Protein AF-A0A9D2PA22-F1 (afdb_monomer)

Nearest PDB structures (foldseek):
  6c8z-assembly1_A-2  TM=3.557E-01  e=8.070E+00  Methanosarcinales

Secondary structure (DSSP, 8-state):
--HHHHHHHHHHHHHHHHHHHHHHHHHHHHHHH-SS--HHHHHHHHHIIIIIIIITHHHHEEEE-TT----------GGGTT-TTTS-EE-TTS-EES--TTTS-PPEEEEEESS-----HHHHHHHTS-HHHHHHHHHHHHHSPP-STTTTHHHHHHHHHHHHTT--EEEEE-SSSTT-EEEEES---TTT----S---EEEEETTTEEEETTTTEEE-S-TT-TT-S--HHHHHHHHHHHHTT-S--

InterPro domains:
  IPR014914 RES domain [PF08808] (143-191)

Structure (mmCIF, N/CA/C/O backbone):
data_AF-A0A9D2PA22-F1
#
_entry.id   AF-A0A9D2PA22-F1
#
loop_
_atom_site.group_PDB
_atom_site.id
_atom_site.type_symbol
_atom_site.label_atom_id
_atom_site.label_alt_id
_atom_site.label_comp_id
_atom_site.label_asym_id
_atom_site.label_entity_id
_atom_site.label_seq_id
_atom_site.pdbx_PDB_ins_code
_atom_site.Cartn_x
_atom_site.Cartn_y
_atom_site.Cartn_z
_atom_site.occupancy
_atom_site.B_iso_or_equiv
_atom_site.auth_seq_id
_atom_site.auth_comp_id
_atom_site.auth_asym_id
_atom_site.auth_atom_id
_atom_site.pdbx_PDB_model_num
ATOM 1 N N . MET A 1 1 ? 28.738 -17.573 -18.253 1.00 64.62 1 MET A N 1
ATOM 2 C CA . MET A 1 1 ? 28.602 -16.101 -18.326 1.00 64.62 1 MET A CA 1
ATOM 3 C C . MET A 1 1 ? 29.977 -15.494 -18.098 1.00 64.62 1 MET A C 1
ATOM 5 O O . MET A 1 1 ? 30.558 -15.734 -17.037 1.00 64.62 1 MET A O 1
ATOM 9 N N . ASN A 1 2 ? 30.533 -14.822 -19.108 1.00 90.69 2 ASN A N 1
ATOM 10 C CA . ASN A 1 2 ? 31.889 -14.267 -19.032 1.00 90.69 2 ASN A CA 1
ATOM 11 C C . ASN A 1 2 ? 31.913 -12.999 -18.138 1.00 90.69 2 ASN A C 1
ATOM 13 O O . ASN A 1 2 ? 30.873 -12.564 -17.635 1.00 90.69 2 ASN A O 1
ATOM 17 N N . GLU A 1 3 ? 33.096 -12.454 -17.846 1.00 89.31 3 GLU A N 1
ATOM 18 C CA . GLU A 1 3 ? 33.230 -11.279 -16.965 1.00 89.31 3 GLU A CA 1
ATOM 19 C C . GLU A 1 3 ? 32.605 -10.011 -17.556 1.00 89.31 3 GLU A C 1
ATOM 21 O O . GLU A 1 3 ? 32.001 -9.228 -16.823 1.00 89.31 3 GLU A O 1
ATOM 26 N N . VAL A 1 4 ? 32.667 -9.849 -18.879 1.00 90.25 4 VAL A N 1
ATOM 27 C CA . VAL A 1 4 ? 32.080 -8.709 -19.597 1.00 90.25 4 VAL A CA 1
ATOM 28 C C . VAL A 1 4 ? 30.552 -8.727 -19.489 1.00 90.25 4 VAL A C 1
ATOM 30 O O . VAL A 1 4 ? 29.950 -7.716 -19.136 1.00 90.25 4 VAL A O 1
ATOM 33 N N . ASP A 1 5 ? 29.918 -9.885 -19.675 1.00 89.94 5 ASP A N 1
ATOM 34 C CA . ASP A 1 5 ? 28.471 -10.067 -19.521 1.00 89.94 5 ASP A CA 1
ATOM 35 C C . ASP A 1 5 ? 28.019 -9.766 -18.086 1.00 89.94 5 ASP A C 1
ATOM 37 O O . ASP A 1 5 ? 26.967 -9.160 -17.862 1.00 89.94 5 ASP A O 1
ATOM 41 N N . ARG A 1 6 ? 28.823 -10.175 -17.090 1.00 89.38 6 ARG A N 1
ATOM 42 C CA . ARG A 1 6 ? 28.572 -9.857 -15.675 1.00 89.38 6 ARG A CA 1
ATOM 43 C C . ARG A 1 6 ? 28.659 -8.357 -15.417 1.00 89.38 6 ARG A C 1
ATOM 45 O O . ARG A 1 6 ? 27.790 -7.822 -14.725 1.00 89.38 6 ARG A O 1
ATOM 52 N N . LEU A 1 7 ? 29.661 -7.687 -15.982 1.00 90.88 7 LEU A N 1
ATOM 53 C CA . LEU A 1 7 ? 29.832 -6.243 -15.858 1.00 90.88 7 LEU A CA 1
ATOM 54 C C . LEU A 1 7 ? 28.663 -5.486 -16.499 1.00 90.88 7 LEU A C 1
ATOM 56 O O . LEU A 1 7 ? 28.051 -4.654 -15.833 1.00 90.88 7 LEU A O 1
ATOM 60 N N . ILE A 1 8 ? 28.286 -5.832 -17.734 1.00 89.81 8 ILE A N 1
ATOM 61 C CA . ILE A 1 8 ? 27.146 -5.226 -18.441 1.00 89.81 8 ILE A CA 1
ATOM 62 C C . ILE A 1 8 ? 25.856 -5.413 -17.637 1.00 89.81 8 ILE A C 1
ATOM 64 O O . ILE A 1 8 ? 25.107 -4.459 -17.421 1.00 89.81 8 ILE A O 1
ATOM 68 N N . LYS A 1 9 ? 25.605 -6.628 -17.130 1.00 87.44 9 LYS A N 1
ATOM 69 C CA . LYS A 1 9 ? 24.430 -6.904 -16.294 1.00 87.44 9 LYS A CA 1
ATOM 70 C C . LYS A 1 9 ? 24.431 -6.060 -15.015 1.00 87.44 9 LYS A C 1
ATOM 72 O O . LYS A 1 9 ? 23.381 -5.548 -14.635 1.00 87.44 9 LYS A O 1
ATOM 77 N N . SER A 1 10 ? 25.584 -5.902 -14.368 1.00 88.44 10 SER A N 1
ATOM 78 C CA . SER A 1 10 ? 25.730 -5.069 -13.168 1.00 88.44 10 SER A CA 1
ATOM 79 C C . SER A 1 10 ? 25.456 -3.589 -13.460 1.00 88.44 10 SER A C 1
ATOM 81 O O . SER A 1 10 ? 24.658 -2.959 -12.764 1.00 88.44 10 SER A O 1
ATOM 83 N N . MET A 1 11 ? 26.040 -3.054 -14.537 1.00 90.88 11 MET A N 1
ATOM 84 C CA . MET A 1 11 ? 25.845 -1.664 -14.961 1.00 90.88 11 MET A CA 1
ATOM 85 C C . MET A 1 11 ? 24.383 -1.365 -15.301 1.00 90.88 11 MET A C 1
ATOM 87 O O . MET A 1 11 ? 23.853 -0.346 -14.861 1.00 90.88 11 MET A O 1
ATOM 91 N N . ASN A 1 12 ? 23.709 -2.271 -16.015 1.00 89.81 12 ASN A N 1
ATOM 92 C CA . ASN A 1 12 ? 22.291 -2.118 -16.342 1.00 89.81 12 ASN A CA 1
ATOM 93 C C . ASN A 1 12 ? 21.418 -2.129 -15.082 1.00 89.81 12 ASN A C 1
ATOM 95 O O . ASN A 1 12 ? 20.591 -1.237 -14.905 1.00 89.81 12 ASN A O 1
ATOM 99 N N . SER A 1 13 ? 21.639 -3.078 -14.165 1.00 87.94 13 SER A N 1
ATOM 100 C CA . SER A 1 13 ? 20.924 -3.120 -12.881 1.00 87.94 13 SER A CA 1
ATOM 101 C C . SER A 1 13 ? 21.114 -1.834 -12.072 1.00 87.94 13 SER A C 1
ATOM 103 O O . SER A 1 13 ? 20.153 -1.313 -11.503 1.00 87.94 13 SER A O 1
ATOM 105 N N . TRP A 1 14 ? 22.334 -1.289 -12.047 1.00 91.50 14 TRP A N 1
ATOM 106 C CA . TRP A 1 14 ? 22.615 -0.012 -11.392 1.00 91.50 14 TRP A CA 1
ATOM 107 C C . TRP A 1 14 ? 21.886 1.154 -12.069 1.00 91.50 14 TRP A C 1
ATOM 109 O O . TRP A 1 14 ? 21.233 1.943 -11.385 1.00 91.50 14 TRP A O 1
ATOM 119 N N . GLY A 1 15 ? 21.919 1.224 -13.402 1.00 92.75 15 GLY A N 1
ATOM 120 C CA . GLY A 1 15 ? 21.190 2.232 -14.175 1.00 92.75 15 GLY A CA 1
ATOM 121 C C . GLY A 1 15 ? 19.687 2.213 -13.886 1.00 92.75 15 GLY A C 1
ATOM 122 O O . GLY A 1 15 ? 19.095 3.253 -13.597 1.00 92.75 15 GLY A O 1
ATOM 123 N N . PHE A 1 16 ? 19.073 1.029 -13.846 1.00 93.88 16 PHE A N 1
ATOM 124 C CA . PHE A 1 16 ? 17.657 0.885 -13.500 1.00 93.88 16 PHE A CA 1
ATOM 125 C C . PHE A 1 16 ? 17.342 1.325 -12.064 1.00 93.88 16 PHE A C 1
ATOM 127 O O . PHE A 1 16 ? 16.322 1.981 -11.834 1.00 93.88 16 PHE A O 1
ATOM 134 N N . ALA A 1 17 ? 18.217 1.025 -11.102 1.00 92.44 17 ALA A N 1
ATOM 135 C CA . ALA A 1 17 ? 18.071 1.490 -9.723 1.00 92.44 17 ALA A CA 1
ATOM 136 C C . ALA A 1 17 ? 18.150 3.024 -9.614 1.00 92.44 17 ALA A C 1
ATOM 138 O O . ALA A 1 17 ? 17.377 3.639 -8.875 1.00 92.44 17 ALA A O 1
ATOM 139 N N . VAL A 1 18 ? 19.053 3.656 -10.369 1.00 93.81 18 VAL A N 1
ATOM 140 C CA . VAL A 1 18 ? 19.154 5.121 -10.451 1.00 93.81 18 VAL A CA 1
ATOM 141 C C . VAL A 1 18 ? 17.888 5.711 -11.074 1.00 93.81 18 VAL A C 1
ATOM 143 O O . VAL A 1 18 ? 17.311 6.644 -10.511 1.00 93.81 18 VAL A O 1
ATOM 146 N N . ASN A 1 19 ? 17.397 5.124 -12.168 1.00 94.56 19 ASN A N 1
ATOM 147 C CA . ASN A 1 19 ? 16.163 5.558 -12.823 1.00 94.56 19 ASN A CA 1
ATOM 148 C C . ASN A 1 19 ? 14.952 5.487 -11.885 1.00 94.56 19 ASN A C 1
ATOM 150 O O . ASN A 1 19 ? 14.144 6.414 -11.884 1.00 94.56 19 ASN A O 1
ATOM 154 N N . ALA A 1 20 ? 14.856 4.450 -11.045 1.00 94.12 20 ALA A N 1
ATOM 155 C CA . ALA A 1 20 ? 13.808 4.334 -10.031 1.00 94.12 20 ALA A CA 1
ATOM 156 C C . ALA A 1 20 ? 13.821 5.510 -9.055 1.00 94.12 20 ALA A C 1
ATOM 158 O O . ALA A 1 20 ? 12.803 6.175 -8.871 1.00 94.12 20 ALA A O 1
ATOM 159 N N . ARG A 1 21 ? 14.996 5.832 -8.504 1.00 93.81 21 ARG A N 1
ATOM 160 C CA . ARG A 1 21 ? 15.156 6.957 -7.574 1.00 93.81 21 ARG A CA 1
ATOM 161 C C . ARG A 1 21 ? 14.825 8.291 -8.232 1.00 93.81 21 ARG A C 1
ATOM 163 O O . ARG A 1 21 ? 14.191 9.138 -7.609 1.00 93.81 21 ARG A O 1
ATOM 170 N N . ILE A 1 22 ? 15.239 8.483 -9.485 1.00 93.81 22 ILE A N 1
ATOM 171 C CA . ILE A 1 22 ? 14.927 9.696 -10.250 1.00 93.81 22 ILE A CA 1
ATOM 172 C C . ILE A 1 22 ? 13.419 9.807 -10.482 1.00 93.81 22 ILE A C 1
ATOM 174 O O . ILE A 1 22 ? 12.852 10.867 -10.222 1.00 93.81 22 ILE A O 1
ATOM 178 N N . ALA A 1 23 ? 12.772 8.735 -10.949 1.00 93.44 23 ALA A N 1
ATOM 179 C CA . ALA A 1 23 ? 11.334 8.712 -11.203 1.00 93.44 23 ALA A CA 1
ATOM 180 C C . ALA A 1 23 ? 10.540 9.001 -9.923 1.00 93.44 23 ALA A C 1
ATOM 182 O O . ALA A 1 23 ? 9.672 9.873 -9.924 1.00 93.44 23 ALA A O 1
ATOM 183 N N . PHE A 1 24 ? 10.904 8.354 -8.814 1.00 92.94 24 PHE A N 1
ATOM 184 C CA . PHE A 1 24 ? 10.254 8.564 -7.526 1.00 92.94 24 PHE A CA 1
ATOM 185 C C . PHE A 1 24 ? 10.450 9.994 -7.004 1.00 92.94 24 PHE A C 1
ATOM 187 O O . PHE A 1 24 ? 9.494 10.645 -6.599 1.00 92.94 24 PHE A O 1
ATOM 194 N N . ASN A 1 25 ? 11.663 10.545 -7.090 1.00 91.88 25 ASN A N 1
ATOM 195 C CA . ASN A 1 25 ? 11.922 11.925 -6.668 1.00 91.88 25 ASN A CA 1
ATOM 196 C C . ASN A 1 25 ? 11.181 12.958 -7.528 1.00 91.88 25 ASN A C 1
ATOM 198 O O . ASN A 1 25 ? 10.757 13.992 -7.012 1.00 91.88 25 ASN A O 1
ATOM 202 N N . LYS A 1 26 ? 11.035 12.705 -8.835 1.00 92.75 26 LYS A N 1
ATOM 203 C CA . LYS A 1 26 ? 10.219 13.550 -9.717 1.00 92.75 26 LYS A CA 1
ATOM 204 C C . LYS A 1 26 ? 8.751 13.511 -9.307 1.00 92.75 26 LYS A C 1
ATOM 206 O O . LYS A 1 26 ? 8.150 14.571 -9.188 1.00 92.75 26 LYS A O 1
ATOM 211 N N . PHE A 1 27 ? 8.225 12.324 -9.010 1.00 92.12 27 PHE A N 1
ATOM 212 C CA . PHE A 1 27 ? 6.878 12.157 -8.472 1.00 92.12 27 PHE A CA 1
ATOM 213 C C . PHE A 1 27 ? 6.676 12.949 -7.173 1.00 92.12 27 PHE A C 1
ATOM 215 O O . PHE A 1 27 ? 5.756 13.758 -7.109 1.00 92.12 27 PHE A O 1
ATOM 222 N N . ILE A 1 28 ? 7.566 12.802 -6.182 1.00 89.50 28 ILE A N 1
ATOM 223 C CA . ILE A 1 28 ? 7.485 13.549 -4.912 1.00 89.50 28 ILE A CA 1
ATOM 224 C C . ILE A 1 28 ? 7.471 15.066 -5.154 1.00 89.50 28 ILE A C 1
ATOM 226 O O . ILE A 1 28 ? 6.629 15.777 -4.613 1.00 89.50 28 ILE A O 1
ATOM 230 N N . LYS A 1 29 ? 8.346 15.571 -6.028 1.00 89.62 29 LYS A N 1
ATOM 231 C CA . LYS A 1 29 ? 8.380 17.003 -6.360 1.00 89.62 29 LYS A CA 1
ATOM 232 C C . LYS A 1 29 ? 7.112 17.482 -7.066 1.00 89.62 29 LYS A C 1
ATOM 234 O O . LYS A 1 29 ? 6.671 18.597 -6.798 1.00 89.62 29 LYS A O 1
ATOM 239 N N . ALA A 1 30 ? 6.560 16.676 -7.972 1.00 89.25 30 ALA A N 1
ATOM 240 C CA . ALA A 1 30 ? 5.342 17.011 -8.702 1.00 89.25 30 ALA A CA 1
ATOM 241 C C . ALA A 1 30 ? 4.157 17.139 -7.741 1.00 89.25 30 ALA A C 1
ATOM 243 O O . ALA A 1 30 ? 3.470 18.159 -7.734 1.00 89.25 30 ALA A O 1
ATOM 244 N N . ILE A 1 31 ? 3.988 16.163 -6.844 1.00 86.19 31 ILE A N 1
ATOM 245 C CA . ILE A 1 31 ? 2.899 16.212 -5.869 1.00 86.19 31 ILE A CA 1
ATOM 246 C C . ILE A 1 31 ? 3.082 17.338 -4.853 1.00 86.19 31 ILE A C 1
ATOM 248 O O . ILE A 1 31 ? 2.088 17.872 -4.388 1.00 86.19 31 ILE A O 1
ATOM 252 N N . GLU A 1 32 ? 4.303 17.737 -4.491 1.00 81.88 32 GLU A N 1
ATOM 253 C CA . GLU A 1 32 ? 4.530 18.854 -3.560 1.00 81.88 32 GLU A CA 1
ATOM 254 C C . GLU A 1 32 ? 4.167 20.213 -4.171 1.00 81.88 32 GLU A C 1
ATOM 256 O O . GLU A 1 32 ? 3.622 21.065 -3.470 1.00 81.88 32 GLU A O 1
ATOM 261 N N . LYS A 1 33 ? 4.443 20.410 -5.465 1.00 75.25 33 LYS A N 1
ATOM 262 C CA . LYS A 1 33 ? 4.323 21.714 -6.134 1.00 75.25 33 LYS A CA 1
ATOM 263 C C . LYS A 1 33 ? 2.967 21.986 -6.777 1.00 75.25 33 LYS A C 1
ATOM 265 O O . LYS A 1 33 ? 2.610 23.153 -6.916 1.00 75.25 33 LYS A O 1
ATOM 270 N N . GLU A 1 34 ? 2.243 20.955 -7.201 1.00 66.50 34 GLU A N 1
ATOM 271 C CA . GLU A 1 34 ? 1.114 21.119 -8.121 1.00 66.50 34 GLU A CA 1
ATOM 272 C C . GLU A 1 34 ? -0.207 20.587 -7.549 1.00 66.50 34 GLU A C 1
ATOM 274 O O . GLU A 1 34 ? -0.245 19.634 -6.767 1.00 66.50 34 GLU A O 1
ATOM 279 N N . ASN A 1 35 ? -1.312 21.220 -7.956 1.00 62.94 35 ASN A N 1
ATOM 280 C CA . ASN A 1 35 ? -2.671 20.757 -7.686 1.00 62.94 35 ASN A CA 1
ATOM 281 C C . ASN A 1 35 ? -3.196 20.043 -8.938 1.00 62.94 35 ASN A C 1
ATOM 283 O O . ASN A 1 35 ? -3.778 20.680 -9.812 1.00 62.94 35 ASN A O 1
ATOM 287 N N . GLY A 1 36 ? -2.975 18.732 -9.044 1.00 66.94 36 GLY A N 1
ATOM 288 C CA . GLY A 1 36 ? -3.471 17.937 -10.170 1.00 66.94 36 GLY A CA 1
ATOM 289 C C . GLY A 1 36 ? -2.642 16.687 -10.455 1.00 66.94 36 GLY A C 1
ATOM 290 O O . GLY A 1 36 ? -1.655 16.409 -9.776 1.00 66.94 36 GLY A O 1
ATOM 291 N N . VAL A 1 37 ? -3.069 15.920 -11.460 1.00 75.81 37 VAL A N 1
ATOM 292 C CA . VAL A 1 37 ? -2.317 14.770 -11.980 1.00 75.81 37 VAL A CA 1
ATOM 293 C C . VAL A 1 37 ? -1.377 15.277 -13.072 1.00 75.81 37 VAL A C 1
ATOM 295 O O . VAL A 1 37 ? -1.840 15.704 -14.125 1.00 75.81 37 VAL A O 1
ATOM 298 N N . THR A 1 38 ? -0.072 15.249 -12.805 1.00 87.12 38 THR A N 1
ATOM 299 C CA . THR A 1 38 ? 0.977 15.566 -13.788 1.00 87.12 38 THR A CA 1
ATOM 300 C C . THR A 1 38 ? 1.399 14.308 -14.550 1.00 87.12 38 THR A C 1
ATOM 302 O O . THR A 1 38 ? 1.073 13.194 -14.130 1.00 87.12 38 THR A O 1
ATOM 305 N N . ASP A 1 39 ? 2.186 14.451 -15.618 1.00 88.56 39 ASP A N 1
ATOM 306 C CA . ASP A 1 39 ? 2.744 13.309 -16.360 1.00 88.56 39 ASP A CA 1
ATOM 307 C C . ASP A 1 39 ? 3.579 12.382 -15.457 1.00 88.56 39 ASP A C 1
ATOM 309 O O . ASP A 1 39 ? 3.556 11.157 -15.585 1.00 88.56 39 ASP A O 1
ATOM 313 N N . GLU A 1 40 ? 4.295 12.953 -14.492 1.00 90.31 40 GLU A N 1
ATOM 314 C CA . GLU A 1 40 ? 5.100 12.253 -13.495 1.00 90.31 40 GLU A CA 1
ATOM 315 C C . GLU A 1 40 ? 4.228 11.450 -12.531 1.00 90.31 40 GLU A C 1
ATOM 317 O O . GLU A 1 40 ? 4.586 10.323 -12.191 1.00 90.31 40 GLU A O 1
ATOM 322 N N . VAL A 1 41 ? 3.084 12.002 -12.113 1.00 89.00 41 VAL A N 1
ATOM 323 C CA . VAL A 1 41 ? 2.093 11.289 -11.292 1.00 89.00 41 VAL A CA 1
ATOM 324 C C . VAL A 1 41 ? 1.444 10.171 -12.103 1.00 89.00 41 VAL A C 1
ATOM 326 O O . VAL A 1 41 ? 1.400 9.029 -11.644 1.00 89.00 41 VAL A O 1
ATOM 329 N N . GLN A 1 42 ? 1.025 10.463 -13.335 1.00 89.81 42 GLN A N 1
ATOM 330 C CA . GLN A 1 42 ? 0.409 9.480 -14.222 1.00 89.81 42 GLN A CA 1
ATOM 331 C C . GLN A 1 42 ? 1.364 8.328 -14.545 1.00 89.81 42 GLN A C 1
ATOM 333 O O . GLN A 1 42 ? 0.952 7.172 -14.591 1.00 89.81 42 GLN A O 1
ATOM 338 N N . LYS A 1 43 ? 2.663 8.605 -14.702 1.00 92.06 43 LYS A N 1
ATOM 339 C CA . LYS A 1 43 ? 3.675 7.564 -14.906 1.00 92.06 43 LYS A CA 1
ATOM 340 C C . LYS A 1 43 ? 3.738 6.586 -13.732 1.00 92.06 43 LYS A C 1
ATOM 342 O O . LYS A 1 43 ? 3.914 5.392 -13.960 1.00 92.06 43 LYS A O 1
ATOM 347 N N . ILE A 1 44 ? 3.583 7.071 -12.498 1.00 92.31 44 ILE A N 1
ATOM 348 C CA . ILE A 1 44 ? 3.511 6.203 -11.317 1.00 92.31 44 ILE A CA 1
ATOM 349 C C . ILE A 1 44 ? 2.218 5.389 -11.308 1.00 92.31 44 ILE A C 1
ATOM 351 O O . ILE A 1 44 ? 2.274 4.185 -11.071 1.00 92.31 44 ILE A O 1
ATOM 355 N N . PHE A 1 45 ? 1.079 6.009 -11.618 1.00 91.06 45 PHE A N 1
ATOM 356 C CA . PHE A 1 45 ? -0.200 5.302 -11.726 1.00 91.06 45 PHE A CA 1
ATOM 357 C C . PHE A 1 45 ? -0.161 4.191 -12.775 1.00 91.06 45 PHE A C 1
ATOM 359 O O . PHE A 1 45 ? -0.557 3.075 -12.474 1.00 91.06 45 PHE A O 1
ATOM 366 N N . ASN A 1 46 ? 0.445 4.432 -13.938 1.00 92.56 46 ASN A N 1
ATOM 367 C CA . ASN A 1 46 ? 0.589 3.411 -14.977 1.00 92.56 46 ASN A CA 1
ATOM 368 C C . ASN A 1 46 ? 1.454 2.221 -14.522 1.00 92.56 46 ASN A C 1
ATOM 370 O O . ASN A 1 46 ? 1.166 1.083 -14.879 1.00 92.56 46 ASN A O 1
ATOM 374 N N . ILE A 1 47 ? 2.515 2.466 -13.738 1.00 93.38 47 ILE A N 1
ATOM 375 C CA . ILE A 1 47 ? 3.325 1.383 -13.150 1.00 93.38 47 ILE A CA 1
ATOM 376 C C . ILE A 1 47 ? 2.491 0.598 -12.130 1.00 93.38 47 ILE A C 1
ATOM 378 O O . ILE A 1 47 ? 2.579 -0.626 -12.081 1.00 93.38 47 ILE A O 1
ATOM 382 N N . ILE A 1 48 ? 1.676 1.282 -11.324 1.00 92.50 48 ILE A N 1
ATOM 383 C CA . ILE A 1 48 ? 0.773 0.635 -10.365 1.00 92.50 48 ILE A CA 1
ATOM 384 C C . ILE A 1 48 ? -0.276 -0.208 -11.093 1.00 92.50 48 ILE A C 1
ATOM 386 O O . ILE A 1 48 ? -0.470 -1.360 -10.726 1.00 92.50 48 ILE A O 1
ATOM 390 N N . ASP A 1 49 ? -0.907 0.314 -12.137 1.00 89.88 49 ASP A N 1
ATOM 391 C CA . ASP A 1 49 ? -1.911 -0.427 -12.899 1.00 89.88 49 ASP A CA 1
ATOM 392 C C . ASP A 1 49 ? -1.319 -1.685 -13.537 1.00 89.88 49 ASP A C 1
ATOM 394 O O . ASP A 1 49 ? -1.874 -2.770 -13.382 1.00 89.88 49 ASP A O 1
ATOM 398 N N . ASP A 1 50 ? -0.175 -1.555 -14.215 1.00 92.44 50 ASP A N 1
ATOM 399 C CA . ASP A 1 50 ? 0.441 -2.675 -14.933 1.00 92.44 50 ASP A CA 1
ATOM 400 C C . ASP A 1 50 ? 0.994 -3.740 -13.980 1.00 92.44 50 ASP A C 1
ATOM 402 O O . ASP A 1 50 ? 0.861 -4.932 -14.246 1.00 92.44 50 ASP A O 1
ATOM 406 N N . ILE A 1 51 ? 1.585 -3.332 -12.852 1.00 93.69 51 ILE A N 1
ATOM 407 C CA . ILE A 1 51 ? 2.240 -4.256 -11.919 1.00 93.69 51 ILE A CA 1
ATOM 408 C C . ILE A 1 51 ? 1.301 -4.677 -10.787 1.00 93.69 51 ILE A C 1
ATOM 410 O O . ILE A 1 51 ? 1.012 -5.859 -10.638 1.00 93.69 51 ILE A O 1
ATOM 414 N N . VAL A 1 52 ? 0.803 -3.725 -9.996 1.00 89.81 52 VAL A N 1
ATOM 415 C CA . VAL A 1 52 ? 0.026 -4.000 -8.771 1.00 89.81 52 VAL A CA 1
ATOM 416 C C . VAL A 1 52 ? -1.367 -4.530 -9.094 1.00 89.81 52 VAL A C 1
ATOM 418 O O . VAL A 1 52 ? -1.861 -5.412 -8.398 1.00 89.81 52 VAL A O 1
ATOM 421 N N . LEU A 1 53 ? -2.018 -3.983 -10.121 1.00 85.06 53 LEU A N 1
ATOM 422 C CA . LEU A 1 53 ? -3.380 -4.375 -10.502 1.00 85.06 53 LEU A CA 1
ATOM 423 C C . LEU A 1 53 ? -3.408 -5.362 -11.681 1.00 85.06 53 LEU A C 1
ATOM 425 O O . LEU A 1 53 ? -4.452 -5.966 -11.936 1.00 85.06 53 LEU A O 1
ATOM 429 N N . GLY A 1 54 ? -2.273 -5.537 -12.363 1.00 90.31 54 GLY A N 1
ATOM 430 C CA . GLY A 1 54 ? -2.110 -6.360 -13.556 1.0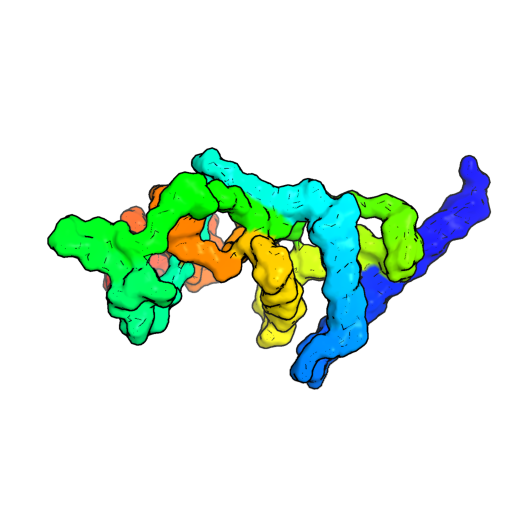0 90.31 54 GLY A CA 1
ATOM 431 C C . GLY A 1 54 ? -1.220 -7.581 -13.328 1.00 90.31 54 GLY A C 1
ATOM 432 O O . GLY A 1 54 ? -1.632 -8.547 -12.687 1.00 90.31 54 GLY A O 1
ATOM 433 N N . LYS A 1 55 ? -0.012 -7.549 -13.900 1.00 88.81 55 LYS A N 1
ATOM 434 C CA . LYS A 1 55 ? 0.913 -8.687 -14.059 1.00 88.81 55 LYS A CA 1
ATOM 435 C C . LYS A 1 55 ? 1.252 -9.389 -12.754 1.00 88.81 55 LYS A C 1
ATOM 437 O O . LYS A 1 55 ? 1.296 -10.610 -12.714 1.00 88.81 55 LYS A O 1
ATOM 442 N N . GLU A 1 56 ? 1.452 -8.609 -11.701 1.00 91.06 56 GLU A N 1
ATOM 443 C CA . GLU A 1 56 ? 1.932 -9.089 -10.410 1.00 91.06 56 GLU A CA 1
ATOM 444 C C . GLU A 1 56 ? 0.850 -9.001 -9.328 1.00 91.06 56 GLU A C 1
ATOM 446 O O . GLU A 1 56 ? 1.132 -9.064 -8.132 1.00 91.06 56 GLU A O 1
ATOM 451 N N . LYS A 1 57 ? -0.421 -8.881 -9.728 1.00 88.12 57 LYS A N 1
ATOM 452 C CA . LYS A 1 57 ? -1.555 -8.723 -8.810 1.00 88.12 57 LYS A CA 1
ATOM 453 C C . LYS A 1 57 ? -1.559 -9.745 -7.672 1.00 88.12 57 LYS A C 1
ATOM 455 O O . LYS A 1 57 ? -1.878 -9.387 -6.545 1.00 88.12 57 LYS A O 1
ATOM 460 N N . GLU A 1 58 ? -1.177 -10.990 -7.936 1.00 87.81 58 GLU A N 1
ATOM 461 C CA . GLU A 1 58 ? -1.195 -12.080 -6.952 1.00 87.81 58 GLU A CA 1
ATOM 462 C C . GLU A 1 58 ? -0.242 -11.861 -5.765 1.00 87.81 58 GLU A C 1
ATOM 464 O O . GLU A 1 58 ? -0.572 -12.252 -4.649 1.00 87.81 58 GLU A O 1
ATOM 469 N N . GLN A 1 59 ? 0.905 -11.196 -5.959 1.00 91.69 59 GLN A N 1
ATOM 470 C CA . GLN A 1 59 ? 1.814 -10.871 -4.846 1.00 91.69 59 GLN A CA 1
ATOM 471 C C . GLN A 1 59 ? 1.395 -9.612 -4.076 1.00 91.69 59 GLN A C 1
ATOM 473 O O . GLN A 1 59 ? 1.907 -9.361 -2.984 1.00 91.69 59 GLN A O 1
ATOM 478 N N . PHE A 1 60 ? 0.489 -8.807 -4.638 1.00 89.75 60 PHE A N 1
ATOM 479 C CA . PHE A 1 60 ? -0.002 -7.584 -4.009 1.00 89.75 60 PHE A CA 1
ATOM 480 C C . PHE A 1 60 ? -1.380 -7.741 -3.381 1.00 89.75 60 PHE A C 1
ATOM 482 O O . PHE A 1 60 ? -1.640 -7.083 -2.386 1.00 89.75 60 PHE A O 1
ATOM 489 N N . VAL A 1 61 ? -2.275 -8.559 -3.923 1.00 85.12 61 VAL A N 1
ATOM 490 C CA . VAL A 1 61 ? -3.639 -8.677 -3.406 1.00 85.12 61 VAL A CA 1
ATOM 491 C C . VAL A 1 61 ? -3.694 -9.762 -2.345 1.00 85.12 61 VAL A C 1
ATOM 493 O O . VAL A 1 61 ? -3.517 -10.943 -2.623 1.00 85.12 61 VAL A O 1
ATOM 496 N N . VAL A 1 62 ? -4.010 -9.347 -1.123 1.00 82.31 62 VAL A N 1
ATOM 497 C CA . VAL A 1 62 ? -4.358 -10.246 -0.028 1.00 82.31 62 VAL A CA 1
ATOM 498 C C . VAL A 1 62 ? -5.848 -10.117 0.234 1.00 82.31 62 VAL A C 1
ATOM 500 O O . VAL A 1 62 ? -6.364 -9.027 0.493 1.00 82.31 62 VAL A O 1
ATOM 503 N N . GLU A 1 63 ? -6.540 -11.248 0.186 1.00 69.75 63 GLU A N 1
ATOM 504 C CA . GLU A 1 63 ? -7.924 -11.333 0.627 1.00 69.75 63 GLU A CA 1
ATOM 505 C C . GLU A 1 63 ? -7.980 -11.509 2.142 1.00 69.75 63 GLU A C 1
ATOM 507 O O . GLU A 1 63 ? -7.409 -12.444 2.714 1.00 69.75 63 GLU A O 1
ATOM 512 N N . LEU A 1 64 ? -8.723 -10.631 2.812 1.00 64.44 64 LEU A N 1
ATOM 513 C CA . LEU A 1 64 ? -9.044 -10.846 4.218 1.00 64.44 64 LEU A CA 1
ATOM 514 C C . LEU A 1 64 ? -10.154 -11.894 4.330 1.00 64.44 64 LEU A C 1
ATOM 516 O O . LEU A 1 64 ? -11.340 -11.602 4.170 1.00 64.44 64 LEU A O 1
ATOM 520 N N . THR A 1 65 ? -9.757 -13.132 4.620 1.00 51.03 65 THR A N 1
ATOM 521 C CA . THR A 1 65 ? -10.684 -14.256 4.767 1.00 51.03 65 THR A CA 1
ATOM 522 C C . THR A 1 65 ? -11.500 -14.167 6.056 1.00 51.03 65 THR A C 1
ATOM 524 O O . THR A 1 65 ? -11.100 -13.593 7.080 1.00 51.03 65 THR A O 1
ATOM 527 N N . LYS A 1 66 ? -12.686 -14.777 6.010 1.00 42.31 66 LYS A N 1
ATOM 528 C CA . LYS A 1 66 ? -13.625 -14.869 7.131 1.00 42.31 66 LYS A CA 1
ATOM 529 C C . LYS A 1 66 ? -12.926 -15.464 8.370 1.00 42.31 66 LYS A C 1
ATOM 531 O O . LYS A 1 66 ? -12.344 -16.537 8.279 1.00 42.31 66 LYS A O 1
ATOM 536 N N . ASN A 1 67 ? -13.066 -14.792 9.523 1.00 45.66 67 ASN A N 1
ATOM 537 C CA . ASN A 1 67 ? -12.470 -15.082 10.851 1.00 45.66 67 ASN A CA 1
ATOM 538 C C . ASN A 1 67 ? -11.097 -14.448 11.168 1.00 45.66 67 ASN A C 1
ATOM 540 O O . ASN A 1 67 ? -10.592 -14.634 12.277 1.00 45.66 67 ASN A O 1
ATOM 544 N N . SER A 1 68 ? -10.536 -13.638 10.273 1.00 44.34 68 SER A N 1
ATOM 545 C CA . SER A 1 68 ? -9.347 -12.816 10.553 1.00 44.34 68 SER A CA 1
ATOM 546 C C . SER A 1 68 ? -9.689 -11.608 11.467 1.00 44.34 68 SER A C 1
ATOM 548 O O . SER A 1 68 ? -10.762 -11.023 11.319 1.00 44.34 68 SER A O 1
ATOM 550 N N . ARG A 1 69 ? -8.838 -11.231 12.445 1.00 42.16 69 ARG A N 1
ATOM 551 C CA . ARG A 1 69 ? -9.129 -10.187 13.474 1.00 42.16 69 ARG A CA 1
ATOM 552 C C . ARG A 1 69 ? -8.357 -8.867 13.241 1.00 42.16 69 ARG A C 1
ATOM 554 O O . ARG A 1 69 ? -7.134 -8.885 13.300 1.00 42.16 69 ARG A O 1
ATOM 561 N N . TYR A 1 70 ? -9.056 -7.726 13.088 1.00 41.12 70 TYR A N 1
ATOM 562 C CA . TYR A 1 70 ? -8.497 -6.361 12.869 1.00 41.12 70 TYR A CA 1
ATOM 563 C C . TYR A 1 70 ? -9.408 -5.239 13.485 1.00 41.12 70 TYR A C 1
ATOM 565 O O . TYR A 1 70 ? -10.543 -5.540 13.853 1.00 41.12 70 TYR A O 1
ATOM 573 N N . TYR A 1 71 ? -8.975 -3.959 13.623 1.00 35.34 71 TYR A N 1
ATOM 574 C CA . TYR A 1 71 ? -9.646 -2.883 14.434 1.00 35.34 71 TYR A CA 1
ATOM 575 C C . TYR A 1 71 ? -9.812 -1.494 13.697 1.00 35.34 71 TYR A C 1
ATOM 577 O O . TYR A 1 71 ? -8.818 -1.097 13.094 1.00 35.34 71 TYR A O 1
ATOM 585 N N . ARG A 1 72 ? -10.977 -0.746 13.774 1.00 38.88 72 ARG A N 1
ATOM 586 C CA . ARG A 1 72 ? -11.229 0.771 13.650 1.00 38.88 72 ARG A CA 1
ATOM 587 C C . ARG A 1 72 ? -12.599 1.314 13.038 1.00 38.88 72 ARG A C 1
ATOM 589 O O . ARG A 1 72 ? -13.057 0.780 12.046 1.00 38.88 72 ARG A O 1
ATOM 596 N N . ALA A 1 73 ? -13.151 2.483 13.495 1.00 31.86 73 ALA A N 1
ATOM 597 C CA . ALA A 1 73 ? -14.505 3.139 13.268 1.00 31.86 73 ALA A CA 1
ATOM 598 C C . ALA A 1 73 ? -14.808 4.184 12.110 1.00 31.86 73 ALA A C 1
ATOM 600 O O . ALA A 1 73 ? -13.921 4.484 11.310 1.00 31.86 73 ALA A O 1
ATOM 601 N N . ARG A 1 74 ? -16.066 4.749 12.042 1.00 40.44 74 ARG A N 1
ATOM 602 C CA . ARG A 1 74 ? -16.729 5.537 10.929 1.00 40.44 74 ARG A CA 1
ATOM 603 C C . ARG A 1 74 ? -17.661 6.740 11.337 1.00 40.44 74 ARG A C 1
ATOM 605 O O . ARG A 1 74 ? -18.080 6.794 12.488 1.00 40.44 74 ARG A O 1
ATOM 612 N N . ILE A 1 75 ? -18.028 7.641 10.387 1.00 34.97 75 ILE A N 1
ATOM 613 C CA . ILE A 1 75 ? -18.970 8.814 10.480 1.00 34.97 75 ILE A CA 1
ATOM 614 C C . ILE A 1 75 ? -20.029 8.767 9.339 1.00 34.97 75 ILE A C 1
ATOM 616 O O . ILE A 1 75 ? -19.711 8.267 8.261 1.00 34.97 75 ILE A O 1
ATOM 620 N N . ILE A 1 76 ? -21.253 9.280 9.564 1.00 43.12 76 ILE A N 1
ATOM 621 C CA . ILE A 1 76 ? -22.366 9.411 8.587 1.00 43.12 76 ILE A CA 1
ATOM 622 C C . ILE A 1 76 ? -22.835 10.883 8.548 1.00 43.12 76 ILE A C 1
ATOM 624 O O . ILE A 1 76 ? -22.806 11.543 9.589 1.00 43.12 76 ILE A O 1
ATOM 628 N N . ASN A 1 77 ? -23.264 11.390 7.384 1.00 44.72 77 ASN A N 1
ATOM 629 C CA . ASN A 1 77 ? -23.924 12.696 7.268 1.00 44.72 77 ASN A CA 1
ATOM 630 C C . ASN A 1 77 ? -25.341 12.616 7.853 1.00 44.72 77 ASN A C 1
ATOM 632 O O . ASN A 1 77 ? -26.102 11.711 7.526 1.00 44.72 77 ASN A O 1
ATOM 636 N N . ALA A 1 78 ? -25.698 13.556 8.728 1.00 53.81 78 ALA A N 1
ATOM 637 C CA . ALA A 1 78 ? -26.951 13.502 9.489 1.00 53.81 78 ALA A CA 1
ATOM 638 C C . ALA A 1 78 ? -28.218 13.519 8.613 1.00 53.81 78 ALA A C 1
ATOM 640 O O . ALA A 1 78 ? -29.267 13.051 9.037 1.00 53.81 78 ALA A O 1
ATOM 641 N N . GLU A 1 79 ? -28.112 14.059 7.402 1.00 54.41 79 GLU A N 1
ATOM 642 C CA . GLU A 1 79 ? -29.207 14.199 6.441 1.00 54.41 79 GLU A CA 1
ATOM 643 C C . GLU A 1 79 ? -29.611 12.889 5.748 1.00 54.41 79 GLU A C 1
ATOM 645 O O . GLU A 1 79 ? -30.737 12.785 5.272 1.00 54.41 79 GLU A O 1
ATOM 650 N N . ASP A 1 80 ? -28.740 11.875 5.760 1.00 55.28 80 ASP A N 1
ATOM 651 C CA . ASP A 1 80 ? -28.990 10.569 5.134 1.00 55.28 80 ASP A CA 1
ATOM 652 C C . ASP A 1 80 ? -29.508 9.513 6.142 1.00 55.28 80 ASP A C 1
ATOM 654 O O . ASP A 1 80 ? -29.661 8.334 5.808 1.00 55.28 80 ASP A O 1
ATOM 658 N N . ASP A 1 81 ? -29.773 9.903 7.396 1.00 53.19 81 ASP A N 1
ATOM 659 C CA . ASP A 1 81 ? -30.312 9.015 8.437 1.00 53.19 81 ASP A CA 1
ATOM 660 C C . ASP A 1 81 ? -31.817 8.762 8.209 1.00 53.19 81 ASP A C 1
ATOM 662 O O . ASP A 1 81 ? -32.642 9.667 8.324 1.00 53.19 81 ASP A O 1
ATOM 666 N N . GLY A 1 82 ? -32.187 7.519 7.873 1.00 57.91 82 GLY A N 1
ATOM 667 C CA . GLY A 1 82 ? -33.578 7.104 7.643 1.00 57.91 82 GLY A CA 1
ATOM 668 C C . GLY A 1 82 ? -34.054 7.075 6.182 1.00 57.91 82 GLY A C 1
ATOM 669 O O . GLY A 1 82 ? -35.151 6.572 5.933 1.00 57.91 82 GLY A O 1
ATOM 670 N N . ASP A 1 83 ? -33.251 7.529 5.213 1.00 61.75 83 ASP A N 1
ATOM 671 C CA . ASP A 1 83 ? -33.562 7.388 3.780 1.00 61.75 83 ASP A CA 1
ATOM 672 C C . ASP A 1 83 ? -33.213 5.968 3.296 1.00 61.75 83 ASP A C 1
ATOM 674 O O . ASP A 1 83 ? -32.047 5.603 3.189 1.00 61.75 83 ASP A O 1
ATOM 678 N N . LEU A 1 84 ? -34.217 5.150 2.965 1.00 56.44 84 LEU A N 1
ATOM 679 C CA . LEU A 1 84 ? -34.021 3.772 2.485 1.00 56.44 84 LEU A CA 1
ATOM 680 C C . LEU A 1 84 ? -33.365 3.681 1.092 1.00 56.44 84 LEU A C 1
ATOM 682 O O . LEU A 1 84 ? -32.935 2.598 0.696 1.00 56.44 84 LEU A O 1
ATOM 686 N N . SER A 1 85 ? -33.302 4.787 0.344 1.00 50.91 85 SER A N 1
ATOM 687 C CA . SER A 1 85 ? -32.696 4.858 -0.991 1.00 50.91 85 SER A CA 1
ATOM 688 C C . SER A 1 85 ? -31.229 5.309 -0.982 1.00 50.91 85 SER A C 1
ATOM 690 O O . SER A 1 85 ? -30.513 5.047 -1.949 1.00 50.91 85 SER A O 1
ATOM 692 N N . LYS A 1 86 ? -30.772 5.962 0.099 1.00 46.44 86 LYS A N 1
ATOM 693 C CA . LYS A 1 86 ? -29.424 6.561 0.214 1.00 46.44 86 LYS A CA 1
ATOM 694 C C . LYS A 1 86 ? -28.684 6.241 1.521 1.00 46.44 86 LYS A C 1
ATOM 696 O O . LYS A 1 86 ? -27.469 6.415 1.581 1.00 46.44 86 LYS A O 1
ATOM 701 N N . GLY A 1 87 ? -29.383 5.744 2.539 1.00 49.69 87 GLY A N 1
ATOM 702 C CA . GLY A 1 87 ? -28.880 5.515 3.893 1.00 49.69 87 GLY A CA 1
ATOM 703 C C . GLY A 1 87 ? -29.404 4.225 4.536 1.00 49.69 87 GLY A C 1
ATOM 704 O O . GLY A 1 87 ? -29.740 3.252 3.862 1.00 49.69 87 GLY A O 1
ATOM 705 N N . ILE A 1 88 ? -29.413 4.183 5.872 1.00 48.69 88 ILE A N 1
ATOM 706 C CA . ILE A 1 88 ? -29.872 3.032 6.664 1.00 48.69 88 ILE A CA 1
ATOM 707 C C . ILE A 1 88 ? -31.241 3.370 7.265 1.00 48.69 88 ILE A C 1
ATOM 709 O O . ILE A 1 88 ? -31.342 4.271 8.092 1.00 48.69 88 ILE A O 1
ATOM 713 N N . GLY A 1 89 ? -32.288 2.624 6.901 1.00 56.41 89 GLY A N 1
ATOM 714 C CA . GLY A 1 89 ? -33.619 2.758 7.506 1.00 56.41 89 GLY A CA 1
ATOM 715 C C . GLY A 1 89 ? -33.936 1.629 8.489 1.00 56.41 89 GLY A C 1
ATOM 716 O O . GLY A 1 89 ? -33.464 0.501 8.331 1.00 56.41 89 GLY A O 1
ATOM 717 N N . LYS A 1 90 ? -34.743 1.924 9.515 1.00 57.16 90 LYS A N 1
ATOM 718 C CA . LYS A 1 90 ? -35.288 0.934 10.459 1.00 57.16 90 LYS A CA 1
ATOM 719 C C . LYS A 1 90 ? -36.731 0.596 10.099 1.00 57.16 90 LYS A C 1
ATOM 721 O O . LYS A 1 90 ? -37.561 1.479 9.926 1.00 57.16 90 LYS A O 1
ATOM 726 N N . THR A 1 91 ? -37.032 -0.692 10.056 1.00 58.28 91 THR A N 1
ATOM 727 C CA . THR A 1 91 ? -38.397 -1.222 10.069 1.00 58.28 91 THR A CA 1
ATOM 728 C C . THR A 1 91 ? -39.090 -0.900 11.392 1.00 58.28 91 THR A C 1
ATOM 730 O O . THR A 1 91 ? -38.445 -0.609 12.403 1.00 58.28 91 THR A O 1
ATOM 733 N N . THR A 1 92 ? -40.415 -1.024 11.405 1.00 53.91 92 THR A N 1
ATOM 734 C CA . THR A 1 92 ? -41.267 -0.903 12.599 1.00 53.91 92 THR A CA 1
ATOM 735 C C . THR A 1 92 ? -40.914 -1.900 13.710 1.00 53.91 92 THR A C 1
ATOM 737 O O . THR A 1 92 ? -41.202 -1.641 14.873 1.00 53.91 92 THR A O 1
ATOM 740 N N . GLU A 1 93 ? -40.224 -2.996 13.385 1.00 59.38 93 GLU A N 1
ATOM 741 C CA . GLU A 1 93 ? -39.690 -3.973 14.346 1.00 59.38 93 GLU A CA 1
ATOM 742 C C . GLU A 1 93 ? -38.273 -3.629 14.847 1.00 59.38 93 GLU A C 1
ATOM 744 O O . GLU A 1 93 ? -37.639 -4.421 15.543 1.00 59.38 93 GLU A O 1
ATOM 749 N N . GLY A 1 94 ? -37.723 -2.477 14.453 1.00 49.56 94 GLY A N 1
ATOM 750 C CA . GLY A 1 94 ? -36.374 -2.046 14.826 1.00 49.56 94 GLY A CA 1
ATOM 751 C C . GLY A 1 94 ? -35.240 -2.726 14.049 1.00 49.56 94 GLY A C 1
ATOM 752 O O . GLY A 1 94 ? -34.072 -2.462 14.334 1.00 49.56 94 GLY A O 1
ATOM 753 N N . LYS A 1 95 ? -35.552 -3.565 13.052 1.00 50.53 95 LYS A N 1
ATOM 754 C CA . LYS A 1 95 ? -34.565 -4.191 12.151 1.00 50.53 95 LYS A CA 1
ATOM 755 C C . LYS A 1 95 ? -34.209 -3.246 11.012 1.00 50.53 95 LYS A C 1
ATOM 757 O O . LYS A 1 95 ? -35.086 -2.550 10.515 1.00 50.53 95 LYS A O 1
ATOM 762 N N . PHE A 1 96 ? -32.965 -3.237 10.558 1.00 51.25 96 PHE A N 1
ATOM 763 C CA . PHE A 1 96 ? -32.558 -2.409 9.421 1.00 51.25 96 PHE A CA 1
ATOM 764 C C . PHE A 1 96 ? -33.010 -3.021 8.077 1.00 51.25 96 PHE A C 1
ATOM 766 O O . PHE A 1 96 ? -32.978 -4.242 7.936 1.00 51.25 96 PHE A O 1
ATOM 773 N N . GLN A 1 97 ? -33.430 -2.204 7.101 1.00 44.81 97 GLN A N 1
ATOM 774 C CA . GLN A 1 97 ? -33.882 -2.650 5.764 1.00 44.81 97 GLN A CA 1
ATOM 775 C C . GLN A 1 97 ? -33.149 -1.908 4.628 1.00 44.81 97 GLN A C 1
ATOM 777 O O . GLN A 1 97 ? -32.678 -0.795 4.840 1.00 44.81 97 GLN A O 1
ATOM 782 N N . GLY A 1 98 ? -33.057 -2.534 3.439 1.00 44.88 98 GLY A N 1
ATOM 783 C CA . GLY A 1 98 ? -32.343 -2.014 2.251 1.00 44.88 98 GLY A CA 1
ATOM 784 C C . GLY A 1 98 ? -31.092 -2.807 1.822 1.00 44.88 98 GLY A C 1
ATOM 785 O O . GLY A 1 98 ? -30.288 -2.318 1.038 1.00 44.88 98 GLY A O 1
ATOM 786 N N . TYR A 1 99 ? -30.895 -4.023 2.343 1.00 44.44 99 TYR A N 1
ATOM 787 C CA . TYR A 1 99 ? -29.613 -4.738 2.319 1.00 44.44 99 TYR A CA 1
ATOM 788 C C . TYR A 1 99 ? -29.735 -6.166 1.753 1.00 44.44 99 TYR A C 1
ATOM 790 O O . TYR A 1 99 ? -30.622 -6.916 2.159 1.00 44.44 99 TYR A O 1
ATOM 798 N N . ASN A 1 100 ? -28.827 -6.551 0.844 1.00 41.06 100 ASN A N 1
ATOM 799 C CA . ASN A 1 100 ? -28.717 -7.909 0.295 1.00 41.06 100 ASN A CA 1
ATOM 800 C C . ASN A 1 100 ? -27.551 -8.666 0.957 1.00 41.06 100 ASN A C 1
ATOM 802 O O . ASN A 1 100 ? -26.399 -8.588 0.534 1.00 41.06 100 ASN A O 1
ATOM 806 N N . GLU A 1 101 ? -27.874 -9.429 1.999 1.00 37.78 101 GLU A N 1
ATOM 807 C CA . GLU A 1 101 ? -26.913 -10.126 2.861 1.00 37.78 101 GLU A CA 1
ATOM 808 C C . GLU A 1 101 ? -26.061 -11.193 2.159 1.00 37.78 101 GLU A C 1
ATOM 810 O O . GLU A 1 101 ? -24.919 -11.434 2.558 1.00 37.78 101 GLU A O 1
ATOM 815 N N . VAL A 1 102 ? -26.605 -11.845 1.133 1.00 35.91 102 VAL A N 1
ATOM 816 C CA . VAL A 1 102 ? -25.948 -12.976 0.463 1.00 35.91 102 VAL A CA 1
ATOM 817 C C . VAL A 1 102 ? -24.899 -12.485 -0.537 1.00 35.91 102 VAL A C 1
ATOM 819 O O . VAL A 1 102 ? -23.847 -13.107 -0.658 1.00 35.91 102 VAL A O 1
ATOM 822 N N . ASN A 1 103 ? -25.134 -11.331 -1.171 1.00 35.25 103 ASN A N 1
ATOM 823 C CA . ASN A 1 103 ? -24.258 -10.782 -2.211 1.00 35.25 103 ASN A CA 1
ATOM 824 C C . ASN A 1 103 ? -23.283 -9.697 -1.713 1.00 35.25 103 ASN A C 1
ATOM 826 O O . ASN A 1 103 ? -22.410 -9.284 -2.463 1.00 35.25 103 ASN A O 1
ATOM 830 N N . SER A 1 104 ? -23.399 -9.217 -0.468 1.00 37.03 104 SER A N 1
ATOM 831 C CA . SER A 1 104 ? -22.541 -8.140 0.073 1.00 37.03 104 SER A CA 1
ATOM 832 C C . SER A 1 104 ? -21.359 -8.620 0.929 1.00 37.03 104 SER A C 1
ATOM 834 O O . SER A 1 104 ? -20.755 -7.826 1.648 1.00 37.03 104 SER A O 1
ATOM 836 N N . ARG A 1 105 ? -21.007 -9.910 0.856 1.00 43.66 105 ARG A N 1
ATOM 837 C CA . ARG A 1 105 ? -19.876 -10.527 1.576 1.00 43.66 105 ARG A CA 1
ATOM 838 C C . ARG A 1 105 ? -18.653 -10.741 0.682 1.00 43.66 105 ARG A C 1
ATOM 840 O O . ARG A 1 105 ? -18.021 -11.792 0.766 1.00 43.66 105 ARG A O 1
ATOM 847 N N . GLU A 1 106 ? -18.333 -9.793 -0.191 1.00 46.97 106 GLU A N 1
ATOM 848 C CA . GLU A 1 106 ? -17.081 -9.907 -0.939 1.00 46.97 106 GLU A CA 1
ATOM 849 C C . GLU A 1 106 ? -15.884 -9.780 0.022 1.00 46.97 106 GLU A C 1
ATOM 851 O O . GLU A 1 106 ? -15.924 -8.950 0.942 1.00 4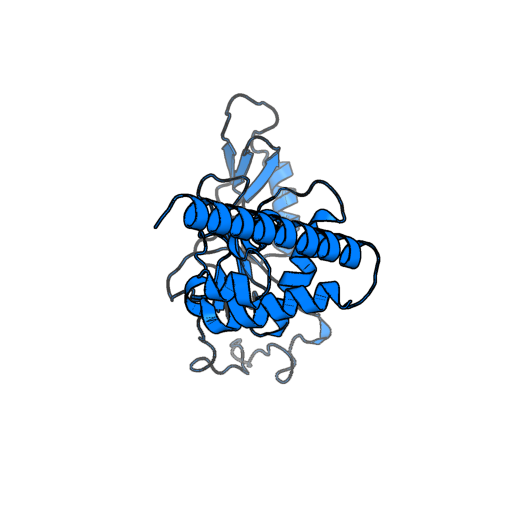6.97 106 GLU A O 1
ATOM 856 N N . PRO A 1 107 ? -14.850 -10.628 -0.126 1.00 57.88 107 PRO A N 1
ATOM 857 C CA . PRO A 1 107 ? -13.609 -10.475 0.619 1.00 57.88 107 PRO A CA 1
ATOM 858 C C . PRO A 1 107 ? -13.011 -9.096 0.330 1.00 57.88 107 PRO A C 1
ATOM 860 O O . PRO A 1 107 ? -13.071 -8.598 -0.792 1.00 57.88 107 PRO A O 1
ATOM 863 N N . LEU A 1 108 ? -12.447 -8.462 1.359 1.00 66.06 108 LEU A N 1
ATOM 864 C CA . LEU A 1 108 ? -11.775 -7.181 1.171 1.00 66.06 108 LEU A CA 1
ATOM 865 C C . LEU A 1 108 ? -10.490 -7.422 0.393 1.00 66.06 108 LEU A C 1
ATOM 867 O O . LEU A 1 108 ? -9.626 -8.172 0.859 1.00 66.06 108 LEU A O 1
ATOM 871 N N . HIS A 1 109 ? -10.356 -6.746 -0.741 1.00 75.94 109 HIS A N 1
ATOM 872 C CA . HIS A 1 109 ? -9.127 -6.772 -1.519 1.00 75.94 109 HIS A CA 1
ATOM 873 C C . HIS A 1 109 ? -8.166 -5.740 -0.942 1.00 75.94 109 HIS A C 1
ATOM 875 O O . HIS A 1 109 ? -8.382 -4.529 -1.060 1.00 75.94 109 HIS A O 1
ATOM 881 N N . ILE A 1 110 ? -7.116 -6.220 -0.282 1.00 87.31 110 ILE A N 1
ATOM 882 C CA . ILE A 1 110 ? -6.106 -5.377 0.352 1.00 87.31 110 ILE A CA 1
ATOM 883 C C . ILE A 1 110 ? -4.821 -5.446 -0.458 1.00 87.31 110 ILE A C 1
ATOM 885 O O . ILE A 1 110 ? -4.347 -6.532 -0.774 1.00 87.31 110 ILE A O 1
ATOM 889 N N . ILE A 1 111 ? -4.232 -4.288 -0.749 1.00 91.75 111 ILE A N 1
ATOM 890 C CA . ILE A 1 111 ? -2.886 -4.224 -1.314 1.00 91.75 111 ILE A CA 1
ATOM 891 C C . ILE A 1 111 ? -1.856 -4.401 -0.200 1.00 91.75 111 ILE A C 1
ATOM 893 O O . ILE A 1 111 ? -1.759 -3.588 0.716 1.00 91.75 111 ILE A O 1
ATOM 897 N N . ASP A 1 112 ? -1.076 -5.466 -0.275 1.00 93.62 112 ASP A N 1
ATOM 898 C CA . ASP A 1 112 ? -0.008 -5.801 0.647 1.00 93.62 112 ASP A CA 1
ATOM 899 C C . ASP A 1 112 ? 1.286 -5.065 0.281 1.00 93.62 112 ASP A C 1
ATOM 901 O O . ASP A 1 112 ? 2.060 -5.482 -0.575 1.00 93.62 112 ASP A O 1
ATOM 905 N N . PHE A 1 113 ? 1.549 -3.972 0.985 1.00 94.12 113 PHE A N 1
ATOM 906 C CA . PHE A 1 113 ? 2.832 -3.270 1.040 1.00 94.12 113 PHE A CA 1
ATOM 907 C C . PHE A 1 113 ? 3.648 -3.639 2.291 1.00 94.12 113 PHE A C 1
ATOM 909 O O . PHE A 1 113 ? 4.612 -2.952 2.632 1.00 94.12 113 PHE A O 1
ATOM 916 N N . ALA A 1 114 ? 3.286 -4.713 2.994 1.00 90.88 114 ALA A N 1
ATOM 917 C CA . ALA A 1 114 ? 4.016 -5.220 4.146 1.00 90.88 114 ALA A CA 1
ATOM 918 C C . ALA A 1 114 ? 5.024 -6.313 3.765 1.00 90.88 114 ALA A C 1
ATOM 920 O O . ALA A 1 114 ? 6.139 -6.310 4.285 1.00 90.88 114 ALA A O 1
ATOM 921 N N . SER A 1 115 ? 4.687 -7.232 2.860 1.00 91.06 115 SER A N 1
ATOM 922 C CA . SER A 1 115 ? 5.624 -8.281 2.427 1.00 91.06 115 SER A CA 1
ATOM 923 C C . SER A 1 115 ? 6.593 -7.805 1.339 1.00 91.06 115 SER A C 1
ATOM 925 O O . SER A 1 115 ? 6.284 -6.891 0.570 1.00 91.06 115 SER A O 1
ATOM 927 N N . ASP A 1 116 ? 7.776 -8.420 1.275 1.00 89.75 116 ASP A N 1
ATOM 928 C CA . ASP A 1 116 ? 8.737 -8.153 0.200 1.00 89.75 116 ASP A CA 1
ATOM 929 C C . ASP A 1 116 ? 8.170 -8.590 -1.155 1.00 89.75 116 ASP A C 1
ATOM 931 O O . ASP A 1 116 ? 7.467 -9.594 -1.255 1.00 89.75 116 ASP A O 1
ATOM 935 N N . LYS A 1 117 ? 8.497 -7.830 -2.201 1.00 93.50 117 LYS A N 1
ATOM 936 C CA . LYS A 1 117 ? 8.012 -8.055 -3.566 1.00 93.50 117 LYS A CA 1
ATOM 937 C C . LYS A 1 117 ? 9.145 -8.498 -4.472 1.00 93.50 117 LYS A C 1
ATOM 939 O O . LYS A 1 117 ? 10.283 -8.047 -4.318 1.00 93.50 117 LYS A O 1
ATOM 944 N N . GLN A 1 118 ? 8.831 -9.384 -5.407 1.00 91.75 118 GLN A N 1
ATOM 945 C CA . GLN A 1 118 ? 9.793 -9.924 -6.363 1.00 91.75 118 GLN A CA 1
ATOM 946 C C . GLN A 1 118 ? 9.386 -9.494 -7.763 1.00 91.75 118 GLN A C 1
ATOM 948 O O . GLN A 1 118 ? 8.219 -9.565 -8.114 1.00 91.75 118 GLN A O 1
ATOM 953 N N . PHE A 1 119 ? 10.348 -9.045 -8.562 1.00 92.00 119 PHE A N 1
ATOM 954 C CA . PHE A 1 119 ? 10.081 -8.569 -9.916 1.00 92.00 119 PHE A CA 1
ATOM 955 C C . PHE A 1 119 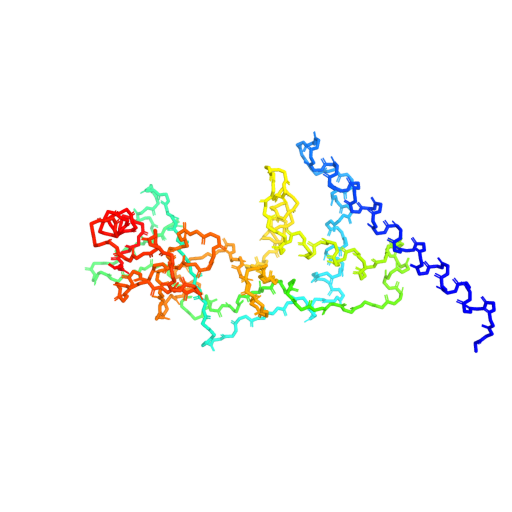? 11.040 -9.222 -10.889 1.00 92.00 119 PHE A C 1
ATOM 957 O O . PHE A 1 119 ? 12.229 -9.406 -10.597 1.00 92.00 119 PHE A O 1
ATOM 964 N N . THR A 1 120 ? 10.534 -9.534 -12.073 1.00 90.06 120 THR A N 1
ATOM 965 C CA . THR A 1 120 ? 11.358 -10.081 -13.138 1.00 90.06 120 THR A CA 1
ATOM 966 C C . THR A 1 120 ? 12.207 -8.986 -13.781 1.00 90.06 120 THR A C 1
ATOM 968 O O . THR A 1 120 ? 11.908 -7.785 -13.768 1.00 90.06 120 THR A O 1
ATOM 971 N N . ARG A 1 121 ? 13.311 -9.410 -14.400 1.00 86.44 121 ARG A N 1
ATOM 972 C CA . ARG A 1 121 ? 14.179 -8.498 -15.148 1.00 86.44 121 ARG A CA 1
ATOM 973 C C . ARG A 1 121 ? 13.466 -7.899 -16.365 1.00 86.44 121 ARG A C 1
ATOM 975 O O . ARG A 1 121 ? 13.671 -6.724 -16.650 1.00 86.44 121 ARG A O 1
ATOM 982 N N . SER A 1 122 ? 12.626 -8.680 -17.042 1.00 88.75 122 SER A N 1
ATOM 983 C CA . SER A 1 122 ? 11.855 -8.237 -18.209 1.00 88.75 122 SER A CA 1
ATOM 984 C C . SER A 1 122 ? 10.922 -7.075 -17.888 1.00 88.75 122 SER A C 1
ATOM 986 O O . SER A 1 122 ? 10.820 -6.143 -18.678 1.00 88.75 122 SER A O 1
ATOM 988 N N . GLU A 1 123 ? 10.283 -7.079 -16.719 1.00 89.50 123 GLU A N 1
ATOM 989 C CA . GLU A 1 123 ? 9.409 -5.977 -16.304 1.00 89.50 123 GLU A CA 1
ATOM 990 C C . GLU A 1 123 ? 10.213 -4.715 -15.985 1.00 89.50 123 GLU A C 1
ATOM 992 O O . GLU A 1 123 ? 9.863 -3.619 -16.418 1.00 89.50 123 GLU A O 1
ATOM 997 N N . THR A 1 124 ? 11.347 -4.873 -15.296 1.00 88.88 124 THR A N 1
ATOM 998 C CA . THR A 1 124 ? 12.286 -3.767 -15.043 1.00 88.88 124 THR A CA 1
ATOM 999 C C . THR A 1 124 ? 12.773 -3.128 -16.348 1.00 88.88 124 THR A C 1
ATOM 1001 O O . THR A 1 124 ? 12.822 -1.902 -16.460 1.00 88.88 124 THR A O 1
ATOM 1004 N N . GLU A 1 125 ? 13.105 -3.947 -17.348 1.00 89.38 125 GLU A N 1
ATOM 1005 C CA . GLU A 1 125 ? 13.528 -3.482 -18.672 1.00 89.38 125 GLU A CA 1
ATOM 1006 C C . GLU A 1 125 ? 12.378 -2.798 -19.428 1.00 89.38 125 GLU A C 1
ATOM 1008 O O . GLU A 1 125 ? 12.588 -1.720 -19.983 1.00 89.38 125 GLU A O 1
ATOM 1013 N N . PHE A 1 126 ? 11.160 -3.352 -19.379 1.00 90.38 126 PHE A N 1
ATOM 1014 C CA . PHE A 1 126 ? 9.969 -2.777 -20.016 1.00 90.38 126 PHE A CA 1
ATOM 1015 C C . PHE A 1 126 ? 9.635 -1.374 -19.491 1.00 90.38 126 PHE A C 1
ATOM 1017 O O . PHE A 1 126 ? 9.395 -0.456 -20.274 1.00 90.38 126 PHE A O 1
ATOM 1024 N N . HIS A 1 127 ? 9.672 -1.175 -18.171 1.00 89.81 127 HIS A N 1
ATOM 1025 C CA . HIS A 1 127 ? 9.414 0.139 -17.575 1.00 89.81 127 HIS A CA 1
ATOM 1026 C C . HIS A 1 127 ? 10.636 1.071 -17.596 1.00 89.81 127 HIS A C 1
ATOM 1028 O O . HIS A 1 127 ? 10.514 2.257 -17.273 1.00 89.81 127 HIS A O 1
ATOM 1034 N N . GLY A 1 128 ? 11.823 0.553 -17.935 1.00 91.12 128 GLY A N 1
ATOM 1035 C CA . GLY A 1 128 ? 13.092 1.284 -17.868 1.00 91.12 128 GLY A CA 1
ATOM 1036 C C . GLY A 1 128 ? 13.477 1.718 -16.447 1.00 91.12 128 GLY A C 1
ATOM 1037 O O . GLY A 1 128 ? 14.272 2.648 -16.266 1.00 91.12 128 GLY A O 1
ATOM 1038 N N . VAL A 1 129 ? 12.889 1.080 -15.433 1.00 91.56 129 VAL A N 1
ATOM 1039 C CA . VAL A 1 129 ? 12.950 1.458 -14.019 1.00 91.56 129 VAL A CA 1
ATOM 1040 C C . VAL A 1 129 ? 13.113 0.198 -13.179 1.00 91.56 129 VAL A C 1
ATOM 1042 O O . VAL A 1 129 ? 12.380 -0.768 -13.357 1.00 91.56 129 VAL A O 1
ATOM 1045 N N . GLY A 1 130 ? 14.047 0.220 -12.225 1.00 94.31 130 GLY A N 1
ATOM 1046 C CA . GLY A 1 130 ? 14.252 -0.880 -11.285 1.00 94.31 130 GLY A CA 1
ATOM 1047 C C . GLY A 1 130 ? 13.058 -1.036 -10.350 1.00 94.31 130 GLY A C 1
ATOM 1048 O O . GLY A 1 130 ? 13.014 -0.365 -9.318 1.00 94.31 130 GLY A O 1
ATOM 1049 N N . LEU A 1 131 ? 12.118 -1.924 -10.693 1.00 94.00 131 LEU A N 1
ATOM 1050 C CA . LEU A 1 131 ? 10.847 -2.086 -9.975 1.00 94.00 131 LEU A CA 1
ATOM 1051 C C . LEU A 1 131 ? 11.050 -2.417 -8.494 1.00 94.00 131 LEU A C 1
ATOM 1053 O O . LEU A 1 131 ? 10.406 -1.809 -7.646 1.00 94.00 131 LEU A O 1
ATOM 1057 N N . GLY A 1 132 ? 12.017 -3.278 -8.160 1.00 93.31 132 GLY A N 1
ATOM 1058 C CA . GLY A 1 132 ? 12.338 -3.592 -6.762 1.00 93.31 132 GLY A CA 1
ATOM 1059 C C . GLY A 1 132 ? 12.749 -2.361 -5.950 1.00 93.31 132 GLY A C 1
ATOM 1060 O O . GLY A 1 132 ? 12.274 -2.162 -4.834 1.00 93.31 132 GLY A O 1
ATOM 1061 N N . VAL A 1 133 ? 13.576 -1.484 -6.526 1.00 94.12 133 VAL A N 1
ATOM 1062 C CA . VAL A 1 133 ? 13.988 -0.228 -5.877 1.00 94.12 133 VAL A CA 1
ATOM 1063 C C . VAL A 1 133 ? 12.807 0.729 -5.774 1.00 94.12 133 VAL A C 1
ATOM 1065 O O . VAL A 1 133 ? 12.594 1.323 -4.721 1.00 94.12 133 VAL A O 1
ATOM 1068 N N . PHE A 1 134 ? 12.024 0.846 -6.844 1.00 95.31 134 PHE A N 1
ATOM 1069 C CA . PHE A 1 134 ? 10.852 1.709 -6.895 1.00 95.31 134 PHE A CA 1
ATOM 1070 C C . PHE A 1 134 ? 9.805 1.331 -5.836 1.00 95.31 134 PHE A C 1
ATOM 1072 O O . PHE A 1 134 ? 9.419 2.177 -5.029 1.00 95.31 134 PHE A O 1
ATOM 1079 N N . PHE A 1 135 ? 9.390 0.062 -5.782 1.00 94.94 135 PHE A N 1
ATOM 1080 C CA . PHE A 1 135 ? 8.403 -0.400 -4.806 1.00 94.94 135 PHE A CA 1
ATOM 1081 C C . PHE A 1 135 ? 8.947 -0.355 -3.381 1.00 94.94 135 PHE A C 1
ATOM 1083 O O . PHE A 1 135 ? 8.207 0.025 -2.481 1.00 94.94 135 PHE A O 1
ATOM 1090 N N . SER A 1 136 ? 10.244 -0.602 -3.173 1.00 93.75 136 SER A N 1
ATOM 1091 C CA . SER A 1 136 ? 10.867 -0.391 -1.858 1.00 93.75 136 SER A CA 1
ATOM 1092 C C . SER A 1 136 ? 10.733 1.063 -1.397 1.00 93.75 136 SER A C 1
ATOM 1094 O O . SER A 1 136 ? 10.387 1.309 -0.245 1.00 93.75 136 SER A O 1
ATOM 1096 N N . GLN A 1 137 ? 10.964 2.038 -2.286 1.00 92.94 137 GLN A N 1
ATOM 1097 C CA . GLN A 1 137 ? 10.777 3.456 -1.962 1.00 92.94 137 GLN A CA 1
ATOM 1098 C C . GLN A 1 137 ? 9.312 3.789 -1.681 1.00 92.94 137 GLN A C 1
ATOM 1100 O O . GLN A 1 137 ? 9.029 4.467 -0.698 1.00 92.94 137 GLN A O 1
ATOM 1105 N N . LEU A 1 138 ? 8.388 3.297 -2.511 1.00 92.69 138 LEU A N 1
ATOM 1106 C CA . LEU A 1 138 ? 6.956 3.529 -2.340 1.00 92.69 138 LEU A CA 1
ATOM 1107 C C . LEU A 1 138 ? 6.438 2.949 -1.016 1.00 92.69 138 LEU A C 1
ATOM 1109 O O . LEU A 1 138 ? 5.819 3.669 -0.234 1.00 92.69 138 LEU A O 1
ATOM 1113 N N . MET A 1 139 ? 6.720 1.672 -0.751 1.00 93.06 139 MET A N 1
ATOM 1114 C CA . MET A 1 139 ? 6.281 0.959 0.452 1.00 93.06 139 MET A CA 1
ATOM 1115 C C . MET A 1 139 ? 6.885 1.579 1.715 1.00 93.06 139 MET A C 1
ATOM 1117 O O . MET A 1 139 ? 6.185 1.741 2.712 1.00 93.06 139 MET A O 1
ATOM 1121 N N . LEU A 1 140 ? 8.147 2.024 1.660 1.00 90.31 140 LEU A N 1
ATOM 1122 C CA . LEU A 1 140 ? 8.794 2.709 2.778 1.00 90.31 140 LEU A CA 1
ATOM 1123 C C . LEU A 1 140 ? 8.021 3.963 3.216 1.00 90.31 140 LEU A C 1
ATOM 1125 O O . LEU A 1 140 ? 7.903 4.198 4.416 1.00 90.31 140 LEU A O 1
ATOM 1129 N N . ARG A 1 141 ? 7.409 4.719 2.290 1.00 87.56 141 ARG A N 1
ATOM 1130 C CA . ARG A 1 141 ? 6.601 5.904 2.650 1.00 87.56 141 ARG A CA 1
ATOM 1131 C C . ARG A 1 141 ? 5.372 5.572 3.490 1.00 87.56 141 ARG A C 1
ATOM 1133 O O . ARG A 1 141 ? 4.912 6.433 4.230 1.00 87.56 141 ARG A O 1
ATOM 1140 N N . TYR A 1 142 ? 4.836 4.357 3.382 1.00 88.56 142 TYR A N 1
ATOM 1141 C CA . TYR A 1 142 ? 3.733 3.906 4.234 1.00 88.56 142 TYR A CA 1
ATOM 1142 C C . TYR A 1 142 ? 4.204 3.538 5.643 1.00 88.56 142 TYR A C 1
ATOM 1144 O O . TYR A 1 142 ? 3.434 3.654 6.594 1.00 88.56 142 TYR A O 1
ATOM 1152 N N . THR A 1 143 ? 5.459 3.115 5.790 1.00 86.12 143 THR A N 1
ATOM 1153 C CA . THR A 1 143 ? 6.031 2.724 7.080 1.00 86.12 143 THR A CA 1
ATOM 1154 C C . THR A 1 143 ? 6.634 3.906 7.832 1.00 86.12 143 THR A C 1
ATOM 1156 O O . THR A 1 143 ? 6.510 3.956 9.049 1.00 86.12 143 THR A O 1
ATOM 1159 N N . GLU A 1 144 ? 7.282 4.855 7.155 1.00 80.50 144 GLU A N 1
ATOM 1160 C CA . GLU A 1 144 ? 8.010 5.941 7.819 1.00 80.50 144 GLU A CA 1
ATOM 1161 C C . GLU A 1 144 ? 7.119 6.785 8.753 1.00 80.50 144 GLU A C 1
ATOM 1163 O O . GLU A 1 144 ? 6.008 7.175 8.385 1.00 80.50 144 GLU A O 1
ATOM 1168 N N . PRO A 1 145 ? 7.603 7.120 9.966 1.00 70.81 145 PRO A N 1
ATOM 1169 C CA . PRO A 1 145 ? 6.892 8.029 10.846 1.00 70.81 145 PRO A CA 1
ATOM 1170 C C . PRO A 1 145 ? 6.880 9.417 10.215 1.00 70.81 145 PRO A C 1
ATOM 1172 O O . PRO A 1 145 ? 7.860 9.850 9.602 1.00 70.81 145 PRO A O 1
ATOM 1175 N N . VAL A 1 146 ? 5.788 10.144 10.406 1.00 68.12 146 VAL A N 1
ATOM 1176 C CA . VAL A 1 146 ? 5.647 11.459 9.794 1.00 68.12 146 VAL A CA 1
ATOM 1177 C C . VAL A 1 146 ? 6.456 12.519 10.513 1.00 68.12 146 VAL A C 1
ATOM 1179 O O . VAL A 1 146 ? 6.391 12.662 11.731 1.00 68.12 146 VAL A O 1
ATOM 1182 N N . ARG A 1 147 ? 7.250 13.236 9.713 1.00 68.12 147 ARG A N 1
ATOM 1183 C CA . ARG A 1 147 ? 8.200 14.258 10.158 1.00 68.12 147 ARG A CA 1
ATOM 1184 C C . ARG A 1 147 ? 7.809 15.669 9.720 1.00 68.12 147 ARG A C 1
ATOM 1186 O O . ARG A 1 147 ? 8.295 16.623 10.314 1.00 68.12 147 ARG A O 1
ATOM 1193 N N . ASP A 1 148 ? 6.932 15.797 8.727 1.00 66.75 148 ASP A N 1
ATOM 1194 C CA . ASP A 1 148 ? 6.456 17.066 8.175 1.00 66.75 148 ASP A CA 1
ATOM 1195 C C . ASP A 1 148 ? 5.093 16.892 7.475 1.00 66.75 148 ASP A C 1
ATOM 1197 O O . ASP A 1 148 ? 4.641 15.771 7.235 1.00 66.75 148 ASP A O 1
ATOM 1201 N N . GLU A 1 149 ? 4.424 18.003 7.160 1.00 62.94 149 GLU A N 1
ATOM 1202 C CA . GLU A 1 149 ? 3.074 18.017 6.573 1.00 62.94 149 GLU A CA 1
ATOM 1203 C C . GLU A 1 149 ? 3.003 17.377 5.174 1.00 62.94 149 GLU A C 1
ATOM 1205 O O . GLU A 1 149 ? 1.964 16.833 4.794 1.00 62.94 149 GLU A O 1
ATOM 1210 N N . ASN A 1 150 ? 4.108 17.372 4.421 1.00 65.00 150 ASN A N 1
ATOM 1211 C CA . ASN A 1 150 ? 4.166 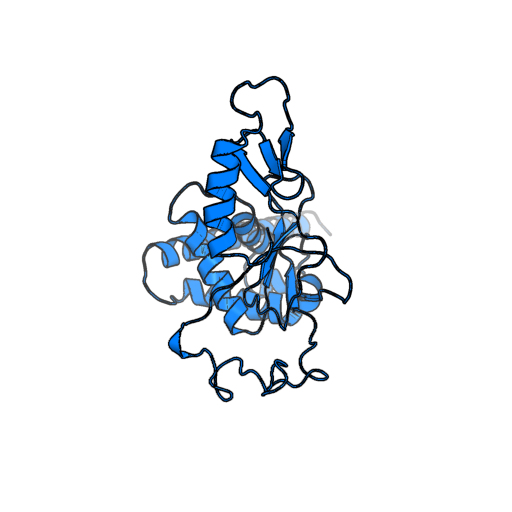16.809 3.071 1.00 65.00 150 ASN A CA 1
ATOM 1212 C C . ASN A 1 150 ? 4.445 15.301 3.069 1.00 65.00 150 ASN A C 1
ATOM 1214 O O . ASN A 1 150 ? 4.192 14.628 2.064 1.00 65.00 150 ASN A O 1
ATOM 1218 N N . ALA A 1 151 ? 4.901 14.741 4.192 1.00 63.50 151 ALA A N 1
ATOM 1219 C CA . ALA A 1 151 ? 5.256 13.331 4.312 1.00 63.50 151 ALA A CA 1
ATOM 1220 C C . ALA A 1 151 ? 4.106 12.379 3.928 1.00 63.50 151 ALA A C 1
ATOM 1222 O O . ALA A 1 151 ? 4.357 11.334 3.326 1.00 63.50 151 ALA A O 1
ATOM 1223 N N . TYR A 1 152 ? 2.848 12.756 4.200 1.00 70.44 152 TYR A N 1
ATOM 1224 C CA . TYR A 1 152 ? 1.667 11.953 3.852 1.00 70.44 152 TYR A CA 1
ATOM 1225 C C . TYR A 1 152 ? 1.169 12.146 2.418 1.00 70.44 152 TYR A C 1
ATOM 1227 O O . TYR A 1 152 ? 0.389 11.324 1.942 1.00 70.44 152 TYR A O 1
ATOM 1235 N N . LYS A 1 153 ? 1.588 13.197 1.703 1.00 80.50 153 LYS A N 1
ATOM 1236 C CA . LYS A 1 153 ? 0.974 13.554 0.413 1.00 80.50 153 LYS A CA 1
ATOM 1237 C C . LYS A 1 153 ? 1.116 12.425 -0.611 1.00 80.50 153 LYS A C 1
ATOM 1239 O O . LYS A 1 153 ? 0.161 12.086 -1.304 1.00 80.50 153 LYS A O 1
ATOM 1244 N N . ALA A 1 154 ? 2.281 11.775 -0.630 1.00 83.50 154 ALA A N 1
ATOM 1245 C CA . ALA A 1 154 ? 2.545 10.623 -1.488 1.00 83.50 154 ALA A CA 1
ATOM 1246 C C . ALA A 1 154 ? 1.615 9.443 -1.175 1.00 83.50 154 ALA A C 1
ATOM 1248 O O . ALA A 1 154 ? 0.944 8.932 -2.069 1.00 83.50 154 ALA A O 1
ATOM 1249 N N . THR A 1 155 ? 1.537 9.027 0.092 1.00 85.88 155 THR A N 1
ATOM 1250 C CA . THR A 1 155 ? 0.708 7.882 0.490 1.00 85.88 155 THR A CA 1
ATOM 1251 C C . THR A 1 155 ? -0.778 8.187 0.356 1.00 85.88 155 THR A C 1
ATOM 1253 O O . THR A 1 155 ? -1.539 7.298 -0.009 1.00 85.88 155 THR A O 1
ATOM 1256 N N . GLN A 1 156 ? -1.209 9.431 0.564 1.00 82.44 156 GLN A N 1
ATOM 1257 C CA . GLN A 1 156 ? -2.591 9.862 0.347 1.00 82.44 156 GLN A CA 1
ATOM 1258 C C . GLN A 1 156 ? -2.995 9.789 -1.123 1.00 82.44 156 GLN A C 1
ATOM 1260 O O . GLN A 1 156 ? -4.033 9.209 -1.426 1.00 82.44 156 GLN A O 1
ATOM 1265 N N . ILE A 1 157 ? -2.172 10.321 -2.031 1.00 85.25 157 ILE A N 1
ATOM 1266 C CA . ILE A 1 157 ? -2.452 10.304 -3.474 1.00 85.25 157 ILE A CA 1
ATOM 1267 C C . ILE A 1 157 ? -2.519 8.867 -3.994 1.00 85.25 157 ILE A C 1
ATOM 1269 O O . ILE A 1 157 ? -3.457 8.512 -4.702 1.00 85.25 157 ILE A O 1
ATOM 1273 N N . ILE A 1 158 ? -1.564 8.022 -3.598 1.00 88.94 158 ILE A N 1
ATOM 1274 C CA . ILE A 1 158 ? -1.520 6.620 -4.029 1.00 88.94 158 ILE A CA 1
ATOM 1275 C C . ILE A 1 158 ? -2.684 5.825 -3.427 1.00 88.94 158 ILE A C 1
ATOM 1277 O O . ILE A 1 158 ? -3.324 5.044 -4.127 1.00 88.94 158 ILE A O 1
ATOM 1281 N N . SER A 1 159 ? -3.017 6.059 -2.156 1.00 85.50 159 SER A N 1
ATOM 1282 C CA . SER A 1 159 ? -4.165 5.410 -1.511 1.00 85.50 159 SER A CA 1
ATOM 1283 C C . SER A 1 159 ? -5.491 5.834 -2.134 1.00 85.50 159 SER A C 1
ATOM 1285 O O . SER A 1 159 ? -6.358 4.994 -2.345 1.00 85.50 159 SER A O 1
ATOM 1287 N N . ASP A 1 160 ? -5.659 7.121 -2.444 1.00 82.44 160 ASP A N 1
ATOM 1288 C CA . ASP A 1 160 ? -6.858 7.619 -3.117 1.00 82.44 160 ASP A CA 1
ATOM 1289 C C . ASP A 1 160 ? -6.986 7.057 -4.536 1.00 82.44 160 ASP A C 1
ATOM 1291 O O . ASP A 1 160 ? -8.085 6.687 -4.948 1.00 82.44 160 ASP A O 1
ATOM 1295 N N . TYR A 1 161 ? -5.866 6.936 -5.252 1.00 85.38 161 TYR A N 1
ATOM 1296 C CA . TYR A 1 161 ? -5.823 6.287 -6.556 1.00 85.38 161 TYR A CA 1
ATOM 1297 C C . TYR A 1 161 ? -6.271 4.823 -6.472 1.00 85.38 161 TYR A C 1
ATOM 1299 O O . TYR A 1 161 ? -7.254 4.452 -7.108 1.00 85.38 161 TYR A O 1
ATOM 1307 N N . LEU A 1 162 ? -5.636 4.017 -5.614 1.00 83.44 162 LEU A N 1
ATOM 1308 C CA . LEU A 1 162 ? -5.989 2.605 -5.411 1.00 83.44 162 LEU A CA 1
ATOM 1309 C C . LEU A 1 162 ? -7.443 2.434 -4.945 1.00 83.44 162 LEU A C 1
ATOM 1311 O O . LEU A 1 162 ? -8.160 1.561 -5.420 1.00 83.44 162 LEU A O 1
ATOM 1315 N N . ARG A 1 163 ? -7.935 3.309 -4.064 1.00 80.56 163 ARG A N 1
ATOM 1316 C CA . ARG A 1 163 ? -9.343 3.307 -3.641 1.00 80.56 163 ARG A CA 1
ATOM 1317 C C . ARG A 1 163 ? -10.302 3.453 -4.825 1.00 80.56 163 ARG A C 1
ATOM 1319 O O . ARG A 1 163 ? -11.361 2.828 -4.835 1.00 80.56 163 ARG A O 1
ATOM 1326 N N . LYS A 1 164 ? -9.964 4.290 -5.811 1.00 78.75 164 LYS A N 1
ATOM 1327 C CA . LYS A 1 164 ? -10.788 4.518 -7.011 1.00 78.75 164 LYS A CA 1
ATOM 1328 C C . LYS A 1 164 ? -10.791 3.322 -7.967 1.00 78.75 164 LYS A C 1
ATOM 1330 O O . LYS A 1 164 ? -11.712 3.231 -8.772 1.00 78.75 164 LYS A O 1
ATOM 1335 N N . THR A 1 165 ? -9.832 2.402 -7.857 1.00 73.56 165 THR A N 1
ATOM 1336 C CA . THR A 1 165 ? -9.793 1.169 -8.664 1.00 73.56 165 THR A CA 1
ATOM 1337 C C . THR A 1 165 ? -10.588 0.013 -8.049 1.00 73.56 165 THR A C 1
ATOM 1339 O O . THR A 1 165 ? -10.664 -1.060 -8.639 1.00 73.56 165 THR A O 1
ATOM 1342 N N . GLY A 1 166 ? -11.220 0.226 -6.888 1.00 69.75 166 GLY A N 1
ATOM 1343 C CA . GLY A 1 166 ? -12.044 -0.778 -6.208 1.00 69.75 166 GLY A CA 1
ATOM 1344 C C . GLY A 1 166 ? -11.307 -1.592 -5.143 1.00 69.75 166 GLY A C 1
ATOM 1345 O O . GLY A 1 166 ? -11.920 -2.454 -4.522 1.00 69.75 166 GLY A O 1
ATOM 1346 N N . ILE A 1 167 ? -10.027 -1.301 -4.886 1.00 79.38 167 ILE A N 1
ATOM 1347 C CA . ILE A 1 167 ? -9.294 -1.839 -3.733 1.00 79.38 167 ILE A CA 1
ATOM 1348 C C . ILE A 1 167 ? -9.937 -1.335 -2.436 1.00 79.38 167 ILE A C 1
ATOM 1350 O O . ILE A 1 167 ? -10.301 -0.163 -2.329 1.00 79.38 167 ILE A O 1
ATOM 1354 N N . ASP A 1 168 ? -10.051 -2.199 -1.425 1.00 75.94 168 ASP A N 1
ATOM 1355 C CA . ASP A 1 168 ? -10.689 -1.868 -0.146 1.00 75.94 168 ASP A CA 1
ATOM 1356 C C . ASP A 1 168 ? -9.701 -1.339 0.903 1.00 75.94 168 ASP A C 1
ATOM 1358 O O . ASP A 1 168 ? -10.122 -0.719 1.886 1.00 75.94 168 ASP A O 1
ATOM 1362 N N . GLY A 1 169 ? -8.396 -1.549 0.717 1.00 85.50 169 GLY A N 1
ATOM 1363 C CA . GLY A 1 169 ? -7.382 -1.046 1.636 1.00 85.50 169 GLY A CA 1
ATOM 1364 C C . GLY A 1 169 ? -5.939 -1.402 1.290 1.00 85.50 169 GLY A C 1
ATOM 1365 O O . GLY A 1 169 ? -5.643 -1.971 0.244 1.00 85.50 169 GLY A O 1
ATOM 1366 N N . ILE A 1 170 ? -5.033 -1.054 2.201 1.00 90.12 170 ILE A N 1
ATOM 1367 C CA . ILE A 1 170 ? -3.587 -1.271 2.102 1.00 90.12 170 ILE A CA 1
ATOM 1368 C C . ILE A 1 170 ? -3.074 -1.829 3.431 1.00 90.12 170 ILE A C 1
ATOM 1370 O O . ILE A 1 170 ? -3.372 -1.269 4.487 1.00 90.12 170 ILE A O 1
ATOM 1374 N N . ALA A 1 171 ? -2.272 -2.889 3.380 1.00 92.06 171 ALA A N 1
ATOM 1375 C CA . ALA A 1 171 ? -1.489 -3.402 4.498 1.00 92.06 171 ALA A CA 1
ATOM 1376 C C . ALA A 1 171 ? -0.033 -2.928 4.377 1.00 92.06 171 ALA A C 1
ATOM 1378 O O . ALA A 1 171 ? 0.505 -2.901 3.278 1.00 92.06 171 ALA A O 1
ATOM 1379 N N . TYR A 1 172 ? 0.623 -2.534 5.466 1.00 90.94 172 TYR A N 1
ATOM 1380 C CA . TYR A 1 172 ? 1.999 -2.017 5.432 1.00 90.94 172 TYR A CA 1
ATOM 1381 C C . TYR A 1 172 ? 2.735 -2.275 6.748 1.00 90.94 172 TYR A C 1
ATOM 1383 O O . TYR A 1 172 ? 2.107 -2.400 7.801 1.00 90.94 172 TYR A O 1
ATOM 1391 N N . ARG A 1 173 ? 4.073 -2.360 6.718 1.00 87.81 173 ARG A N 1
ATOM 1392 C CA . ARG A 1 173 ? 4.858 -2.624 7.938 1.00 87.81 173 ARG A CA 1
ATOM 1393 C C . ARG A 1 173 ? 4.689 -1.498 8.950 1.00 87.81 173 ARG A C 1
ATOM 1395 O O . ARG A 1 173 ? 4.713 -0.318 8.593 1.00 87.81 173 ARG A O 1
ATOM 1402 N N . SER A 1 174 ? 4.562 -1.873 10.215 1.00 78.19 174 SER A N 1
ATOM 1403 C CA . SER A 1 174 ? 4.555 -0.947 11.336 1.00 78.19 174 SER A CA 1
ATOM 1404 C C . SER A 1 174 ? 5.968 -0.490 11.661 1.00 78.19 174 SER A C 1
ATOM 1406 O O . SER A 1 174 ? 6.876 -1.298 11.820 1.00 78.19 174 SER A O 1
ATOM 1408 N N . PHE A 1 175 ? 6.146 0.820 11.809 1.00 76.50 175 PHE A N 1
ATOM 1409 C CA . PHE A 1 175 ? 7.397 1.384 12.312 1.00 76.50 175 PHE A CA 1
ATOM 1410 C C . PHE A 1 175 ? 7.593 1.145 13.812 1.00 76.50 175 PHE A C 1
ATOM 1412 O O . PHE A 1 175 ? 8.720 1.027 14.278 1.00 76.50 175 PHE A O 1
ATOM 1419 N N . LEU A 1 176 ? 6.496 1.093 14.576 1.00 68.69 176 LEU A N 1
ATOM 1420 C CA . LEU A 1 176 ? 6.530 1.050 16.043 1.00 68.69 176 LEU A CA 1
ATOM 1421 C C . LEU A 1 176 ? 6.478 -0.368 16.617 1.00 68.69 176 LEU A C 1
ATOM 1423 O O . LEU A 1 176 ? 6.756 -0.548 17.799 1.00 68.69 176 LEU A O 1
ATOM 1427 N N . 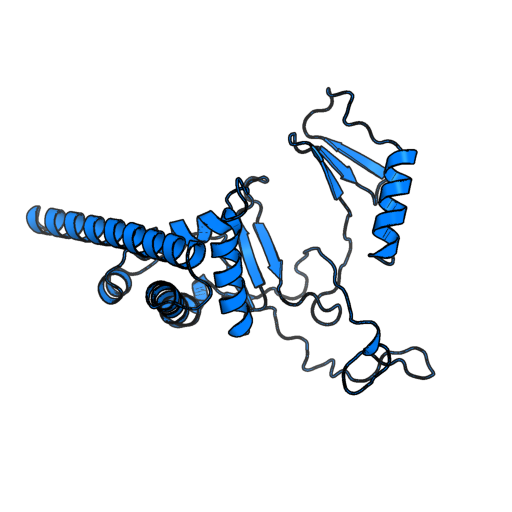ALA A 1 177 ? 6.087 -1.356 15.815 1.00 69.88 177 ALA A N 1
ATOM 1428 C CA . ALA A 1 177 ? 6.003 -2.748 16.230 1.00 69.88 177 ALA A CA 1
ATOM 1429 C C . ALA A 1 177 ? 6.840 -3.596 15.276 1.00 69.88 177 ALA A C 1
ATOM 1431 O O . ALA A 1 177 ? 6.512 -3.688 14.093 1.00 69.88 177 ALA A O 1
ATOM 1432 N N . LEU A 1 178 ? 7.903 -4.207 15.803 1.00 68.06 178 LEU A N 1
ATOM 1433 C CA . LEU A 1 178 ? 8.700 -5.180 15.062 1.00 68.06 178 LEU A CA 1
ATOM 1434 C C . LEU A 1 178 ? 7.769 -6.308 14.586 1.00 68.06 178 LEU A C 1
ATOM 1436 O O . LEU A 1 178 ? 6.954 -6.795 15.367 1.00 68.06 178 LEU A O 1
ATOM 1440 N N . ASP A 1 179 ? 7.831 -6.635 13.296 1.00 76.38 179 ASP A N 1
ATOM 1441 C CA . ASP A 1 179 ? 6.948 -7.585 12.594 1.00 76.38 179 ASP A CA 1
ATOM 1442 C C . ASP A 1 179 ? 5.444 -7.232 12.585 1.00 76.38 179 ASP A C 1
ATOM 1444 O O . ASP A 1 179 ? 4.610 -8.004 12.108 1.00 76.38 179 ASP A O 1
ATOM 1448 N N . GLY A 1 180 ? 5.068 -6.044 13.065 1.00 75.56 180 GLY A N 1
ATOM 1449 C CA . GLY A 1 180 ? 3.688 -5.575 13.045 1.00 75.56 180 GLY A CA 1
ATOM 1450 C C . GLY A 1 180 ? 3.242 -5.156 11.644 1.00 75.56 180 GLY A C 1
ATOM 1451 O O . GLY A 1 180 ? 3.980 -4.488 10.920 1.00 75.56 180 GLY A O 1
ATOM 1452 N N . VAL A 1 181 ? 1.998 -5.476 11.284 1.00 83.62 181 VAL A N 1
ATOM 1453 C CA . VAL A 1 181 ? 1.363 -5.026 10.036 1.00 83.62 181 VAL A CA 1
ATOM 1454 C C . VAL A 1 181 ? 0.198 -4.100 10.364 1.00 83.62 181 VAL A C 1
ATOM 1456 O O . VAL A 1 181 ? -0.732 -4.471 11.080 1.00 83.62 181 VAL A O 1
ATOM 1459 N N . ASN A 1 182 ? 0.257 -2.886 9.830 1.00 79.94 182 ASN A N 1
ATOM 1460 C CA . ASN A 1 182 ? -0.824 -1.915 9.873 1.00 79.94 182 ASN A CA 1
ATOM 1461 C C . ASN A 1 182 ? -1.749 -2.109 8.673 1.00 79.94 182 ASN A C 1
ATOM 1463 O O . ASN A 1 182 ? -1.296 -2.484 7.596 1.00 79.94 182 ASN A O 1
ATOM 1467 N N . TYR A 1 183 ? -3.030 -1.794 8.851 1.00 81.44 183 TYR A N 1
ATOM 1468 C CA . TYR A 1 183 ? -4.033 -1.849 7.793 1.00 81.44 183 TYR A CA 1
ATOM 1469 C C . TYR A 1 183 ? -4.756 -0.507 7.699 1.00 81.44 183 TYR A C 1
ATOM 1471 O O . TYR A 1 183 ? -5.311 -0.013 8.683 1.00 81.44 183 TYR A O 1
ATOM 1479 N N . THR A 1 184 ? -4.794 0.057 6.497 1.00 79.44 184 THR A N 1
ATOM 1480 C CA . THR A 1 184 ? -5.664 1.175 6.135 1.00 79.44 184 THR A CA 1
ATOM 1481 C C . THR A 1 184 ? -6.791 0.629 5.286 1.00 79.44 184 THR A C 1
ATOM 1483 O O . THR A 1 184 ? -6.547 0.154 4.189 1.00 79.44 184 THR A O 1
ATOM 1486 N N . ILE A 1 185 ? -8.026 0.714 5.770 1.00 76.62 185 ILE A N 1
ATOM 1487 C CA . ILE A 1 185 ? -9.211 0.280 5.028 1.00 76.62 185 ILE A CA 1
ATOM 1488 C C . ILE A 1 185 ? -9.990 1.524 4.621 1.00 76.62 185 ILE A C 1
ATOM 1490 O O . ILE A 1 185 ? -10.357 2.337 5.472 1.00 76.62 185 ILE A O 1
ATOM 1494 N N . PHE A 1 186 ? -10.241 1.679 3.326 1.00 75.75 186 PHE A N 1
ATOM 1495 C CA . PHE A 1 186 ? -10.882 2.867 2.771 1.00 75.75 186 PHE A CA 1
ATOM 1496 C C . PHE A 1 186 ? -12.382 2.910 3.067 1.00 75.75 186 PHE A C 1
ATOM 1498 O O . PHE A 1 186 ? -12.941 3.989 3.260 1.00 75.75 186 PHE A O 1
ATOM 1505 N N . ASN A 1 187 ? -13.034 1.743 3.136 1.00 68.50 187 ASN A N 1
ATOM 1506 C CA . ASN A 1 187 ? -14.456 1.623 3.440 1.00 68.50 187 ASN A CA 1
ATOM 1507 C C . ASN A 1 187 ? -14.713 0.784 4.703 1.00 68.50 187 ASN A C 1
ATOM 1509 O O . ASN A 1 187 ? -14.919 -0.425 4.644 1.00 68.50 187 ASN A O 1
ATOM 1513 N N . SER A 1 188 ? -14.787 1.451 5.854 1.00 51.72 188 SER A N 1
ATOM 1514 C CA . SER A 1 188 ? -15.040 0.826 7.159 1.00 51.72 188 SER A CA 1
ATOM 1515 C C . SER A 1 188 ? -16.530 0.652 7.505 1.00 51.72 188 SER A C 1
ATOM 1517 O O . SER A 1 188 ? -16.893 0.697 8.681 1.00 51.72 188 SER A O 1
ATOM 1519 N N . HIS A 1 189 ? -17.431 0.505 6.516 1.00 52.97 189 HIS A N 1
ATOM 1520 C CA . HIS A 1 189 ? -18.867 0.340 6.802 1.00 52.97 189 HIS A CA 1
ATOM 1521 C C . HIS A 1 189 ? -19.091 -0.855 7.742 1.00 52.97 189 HIS A C 1
ATOM 1523 O O . HIS A 1 189 ? -18.614 -1.945 7.421 1.00 52.97 189 HIS A O 1
ATOM 1529 N N . PRO A 1 190 ? -19.903 -0.725 8.811 1.00 47.31 190 PRO A N 1
ATOM 1530 C CA . PRO A 1 190 ? -20.266 -1.843 9.695 1.00 47.31 190 PRO A CA 1
ATOM 1531 C C . PRO A 1 190 ? -20.897 -3.070 9.007 1.00 47.31 190 PRO A C 1
ATOM 1533 O O . PRO A 1 190 ? -21.089 -4.103 9.637 1.00 47.31 190 PRO A O 1
ATOM 1536 N N . GLN A 1 191 ? -21.256 -2.944 7.725 1.00 52.41 191 GLN A N 1
ATOM 1537 C CA . GLN A 1 191 ? -21.828 -4.009 6.898 1.00 52.41 191 GLN A CA 1
ATOM 1538 C C . GLN A 1 191 ? -20.735 -4.785 6.141 1.00 52.41 191 GLN A C 1
ATOM 1540 O O . GLN A 1 191 ? -20.942 -5.949 5.826 1.00 52.41 191 GLN A O 1
ATOM 1545 N N . LYS A 1 192 ? -19.565 -4.167 5.897 1.00 50.81 192 LYS A N 1
ATOM 1546 C CA . LYS A 1 192 ? -18.374 -4.80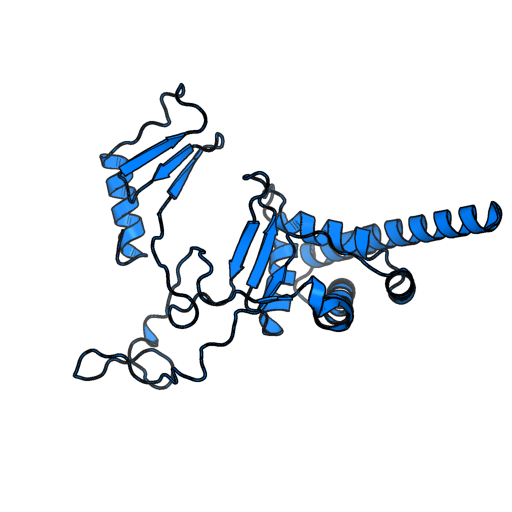9 5.316 1.00 50.81 192 LYS A CA 1
ATOM 1547 C C . LYS A 1 192 ? -17.441 -5.383 6.390 1.00 50.81 192 LYS A C 1
ATOM 1549 O O . LYS A 1 192 ? -16.806 -6.407 6.171 1.00 50.81 192 LYS A O 1
ATOM 1554 N N . ILE A 1 193 ? -17.343 -4.728 7.552 1.00 49.78 193 ILE A N 1
ATOM 1555 C CA . ILE A 1 193 ? -16.428 -5.104 8.643 1.00 49.78 193 ILE A CA 1
ATOM 1556 C C . ILE A 1 193 ? -17.145 -4.985 9.983 1.00 49.78 193 ILE A C 1
ATOM 1558 O O . ILE A 1 193 ? -17.742 -3.953 10.280 1.00 49.78 193 ILE A O 1
ATOM 1562 N N . ARG A 1 194 ? -17.042 -6.023 10.821 1.00 47.16 194 ARG A N 1
ATOM 1563 C CA . ARG A 1 194 ? -17.597 -6.051 12.182 1.00 47.16 194 ARG A CA 1
ATOM 1564 C C . ARG A 1 194 ? -16.478 -6.189 13.215 1.00 47.16 194 ARG A C 1
ATOM 1566 O O . ARG A 1 194 ? -15.671 -7.108 13.119 1.00 47.16 194 ARG A O 1
ATOM 1573 N N . PHE A 1 195 ? -16.470 -5.326 14.230 1.00 44.72 195 PHE A N 1
ATOM 1574 C CA . PHE A 1 195 ? -15.517 -5.394 15.346 1.00 44.72 195 PHE A CA 1
ATOM 1575 C C . PHE A 1 195 ? -15.927 -6.487 16.336 1.00 44.72 195 PHE A C 1
ATOM 1577 O O . PHE A 1 195 ? -17.077 -6.543 16.767 1.00 44.72 195 PHE A O 1
ATOM 1584 N N . CYS A 1 196 ? -15.003 -7.380 16.683 1.00 46.44 196 CYS A N 1
ATOM 1585 C CA . CYS A 1 196 ? -15.236 -8.477 17.623 1.00 46.44 196 CYS A CA 1
ATOM 1586 C C . CYS A 1 196 ? -14.045 -8.560 18.586 1.00 46.44 196 CYS A C 1
ATOM 1588 O O . CYS A 1 196 ? -12.933 -8.851 18.153 1.00 46.44 196 CYS A O 1
ATOM 1590 N N . GLY A 1 197 ? -14.273 -8.301 19.879 1.00 45.53 197 GLY A N 1
ATOM 1591 C CA . GLY A 1 197 ? -13.222 -8.351 20.907 1.00 45.53 197 GLY A CA 1
ATOM 1592 C C . GLY A 1 197 ? -12.212 -7.200 20.836 1.00 45.53 197 GLY A C 1
ATOM 1593 O O . GLY A 1 197 ? -11.038 -7.398 21.135 1.00 45.53 197 GLY A O 1
ATOM 1594 N N . SER A 1 198 ? -12.642 -6.016 20.390 1.00 50.50 198 SER A N 1
ATOM 1595 C CA . SER A 1 198 ? -11.744 -4.882 20.187 1.00 50.50 198 SER A CA 1
ATOM 1596 C C . SER A 1 198 ? -11.378 -4.152 21.488 1.00 50.50 198 SER A C 1
ATOM 1598 O O . SER A 1 198 ? -12.267 -3.865 22.282 1.00 50.50 198 SER A O 1
ATOM 1600 N N . LYS A 1 199 ? -10.093 -3.802 21.670 1.00 53.19 199 LYS A N 1
ATOM 1601 C CA . LYS A 1 199 ? -9.578 -2.967 22.765 1.00 53.19 199 LYS A CA 1
ATOM 1602 C C . LYS A 1 199 ? -9.285 -1.549 22.285 1.00 53.19 199 LYS A C 1
ATOM 1604 O O . LYS A 1 199 ? -8.757 -1.355 21.189 1.00 53.19 199 LYS A O 1
ATOM 1609 N N . VAL A 1 200 ? -9.620 -0.566 23.106 1.00 58.03 200 VAL A N 1
ATOM 1610 C CA . VAL A 1 200 ? -9.353 0.851 22.889 1.00 58.03 200 VAL A CA 1
ATOM 1611 C C . VAL A 1 200 ? -8.089 1.204 23.656 1.00 58.03 200 VAL A C 1
ATOM 1613 O O . VAL A 1 200 ? -8.090 1.264 24.883 1.00 58.03 200 VAL A O 1
ATOM 1616 N N . LEU A 1 201 ? -7.007 1.431 22.912 1.00 58.97 201 LEU A N 1
ATOM 1617 C CA . LEU A 1 201 ? -5.713 1.812 23.465 1.00 58.97 201 LEU A CA 1
ATOM 1618 C C . LEU A 1 201 ? -5.405 3.277 23.133 1.00 58.97 201 LEU A C 1
ATOM 1620 O O . LEU A 1 201 ? -5.463 3.670 21.966 1.00 58.97 201 LEU A O 1
ATOM 1624 N N . LEU A 1 202 ? -5.033 4.083 24.128 1.00 61.66 202 LEU A N 1
ATOM 1625 C CA . LEU A 1 202 ? -4.498 5.433 23.910 1.00 61.66 202 LEU A CA 1
ATOM 1626 C C . LEU A 1 202 ? -2.984 5.411 24.067 1.00 61.66 202 LEU A C 1
ATOM 1628 O O . LEU A 1 202 ? -2.480 5.157 25.157 1.00 61.66 202 LEU A O 1
ATOM 1632 N N . HIS A 1 203 ? -2.260 5.729 22.999 1.00 66.62 203 HIS A N 1
ATOM 1633 C CA . HIS A 1 203 ? -0.820 5.944 23.078 1.00 66.62 203 HIS A CA 1
ATOM 1634 C C . HIS A 1 203 ? -0.545 7.283 23.774 1.00 66.62 203 HIS A C 1
ATOM 1636 O O . HIS A 1 203 ? -0.831 8.342 23.213 1.00 66.62 203 HIS A O 1
ATOM 1642 N N . LYS A 1 204 ? -0.032 7.245 25.009 1.00 63.31 204 LYS A N 1
ATOM 1643 C CA . LYS A 1 204 ? 0.207 8.459 25.806 1.00 63.31 204 LYS A CA 1
ATOM 1644 C C . LYS A 1 204 ? 1.524 9.142 25.439 1.00 63.31 204 LYS A C 1
ATOM 1646 O O . LYS A 1 204 ? 1.535 10.368 25.383 1.00 63.31 204 LYS A O 1
ATOM 1651 N N . GLN A 1 205 ? 2.606 8.389 25.193 1.00 60.78 205 GLN A N 1
ATOM 1652 C CA . GLN A 1 205 ? 3.946 8.924 24.879 1.00 60.78 205 GLN A CA 1
ATOM 1653 C C . GLN A 1 205 ? 4.858 7.910 24.161 1.00 60.78 205 GLN A C 1
ATOM 1655 O O . GLN A 1 205 ? 4.625 6.708 24.232 1.00 60.78 205 GLN A O 1
ATOM 1660 N N . ALA A 1 206 ? 5.948 8.414 23.560 1.00 56.06 206 ALA A N 1
ATOM 1661 C CA . ALA A 1 206 ? 6.907 7.731 22.674 1.00 56.06 206 ALA A CA 1
ATOM 1662 C C . ALA A 1 206 ? 7.562 6.430 23.191 1.00 56.06 206 ALA A C 1
ATOM 1664 O O . ALA A 1 206 ? 8.146 5.701 22.397 1.00 56.06 206 ALA A O 1
ATOM 1665 N N . ASN A 1 207 ? 7.445 6.099 24.479 1.00 56.66 207 ASN A N 1
ATOM 1666 C CA . ASN A 1 207 ? 8.043 4.897 25.072 1.00 56.66 207 ASN A CA 1
ATOM 1667 C C . ASN A 1 207 ? 7.094 3.684 25.061 1.00 56.66 207 ASN A C 1
ATOM 1669 O O . ASN A 1 207 ? 7.104 2.884 25.995 1.00 56.66 207 AS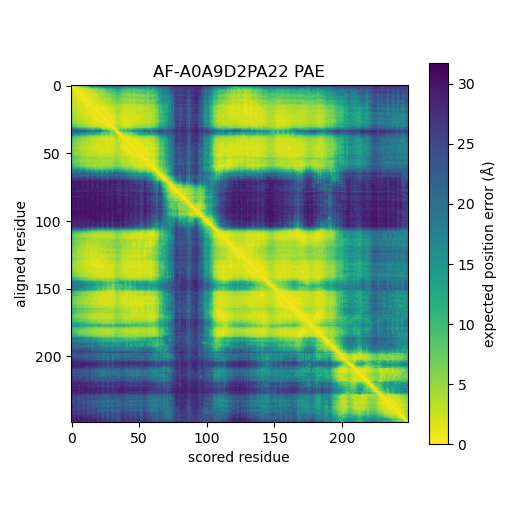N A O 1
ATOM 1673 N N . HIS A 1 208 ? 6.255 3.536 24.031 1.00 61.91 208 HIS A N 1
ATOM 1674 C CA . HIS A 1 208 ? 5.298 2.424 23.915 1.00 61.91 208 HIS A CA 1
ATOM 1675 C C . HIS A 1 208 ? 4.396 2.268 25.155 1.00 61.91 208 HIS A C 1
ATOM 1677 O O . HIS A 1 208 ? 4.168 1.155 25.631 1.00 61.91 208 HIS A O 1
ATOM 1683 N N . SER A 1 209 ? 3.920 3.389 25.703 1.00 65.81 209 SER A N 1
ATOM 1684 C CA . SER A 1 209 ? 2.997 3.392 26.841 1.00 65.81 209 SER A CA 1
ATOM 1685 C C . SER A 1 209 ? 1.580 3.634 26.353 1.00 65.81 209 SER A C 1
ATOM 1687 O O . SER A 1 209 ? 1.271 4.686 25.779 1.00 65.81 209 SER A O 1
ATOM 1689 N N . PHE A 1 210 ? 0.725 2.646 26.586 1.00 72.44 210 PHE A N 1
ATOM 1690 C CA . PHE A 1 210 ? -0.671 2.648 26.184 1.00 72.44 210 PHE A CA 1
ATOM 1691 C C . PHE A 1 210 ? -1.572 2.619 27.412 1.00 72.44 210 PHE A C 1
ATOM 1693 O O . PHE A 1 210 ? -1.249 1.996 28.415 1.00 72.44 210 PHE A O 1
ATOM 1700 N N . TRP A 1 211 ? -2.713 3.281 27.334 1.00 70.56 211 TRP A N 1
ATOM 1701 C CA . TRP A 1 211 ? -3.802 3.116 28.290 1.00 70.56 211 TRP A CA 1
ATOM 1702 C C . TRP A 1 211 ? -4.866 2.231 27.657 1.00 70.56 211 TRP A C 1
ATOM 1704 O O . TRP A 1 211 ? -5.388 2.593 26.603 1.00 70.56 211 TRP A O 1
ATOM 1714 N N . ASP A 1 212 ? -5.159 1.089 28.272 1.00 75.06 212 ASP A N 1
ATOM 1715 C CA . ASP A 1 212 ? -6.231 0.177 27.881 1.00 75.06 212 ASP A CA 1
ATOM 1716 C C . ASP A 1 212 ? -7.529 0.607 28.556 1.00 75.06 212 ASP A C 1
ATOM 1718 O O . ASP A 1 212 ? -7.729 0.425 29.755 1.00 75.06 212 ASP A O 1
ATOM 1722 N N . PHE A 1 213 ? -8.423 1.203 27.774 1.00 66.50 213 PHE A N 1
ATOM 1723 C CA . PHE A 1 213 ? -9.694 1.711 28.274 1.00 66.50 213 PHE A CA 1
ATOM 1724 C C . PHE A 1 213 ? -10.712 0.613 28.553 1.00 66.50 213 PHE A C 1
ATOM 1726 O O . PHE A 1 213 ? -11.661 0.859 29.301 1.00 66.50 213 PHE A O 1
ATOM 1733 N N . ASN A 1 214 ? -10.516 -0.578 27.994 1.00 72.81 214 ASN A N 1
ATOM 1734 C CA . ASN A 1 214 ? -11.406 -1.705 28.218 1.00 72.81 214 ASN A CA 1
ATOM 1735 C C . ASN A 1 214 ? -11.144 -2.328 29.587 1.00 72.81 214 ASN A C 1
ATOM 1737 O O . ASN A 1 214 ? -12.085 -2.672 30.293 1.00 72.81 214 ASN A O 1
ATOM 1741 N N . GLU A 1 215 ? -9.871 -2.455 29.956 1.00 76.50 215 GLU A N 1
ATOM 1742 C CA . GLU A 1 215 ? -9.455 -3.059 31.228 1.00 76.50 215 GLU A CA 1
ATOM 1743 C C . GLU A 1 215 ? -9.120 -2.024 32.308 1.00 76.50 215 GLU A C 1
ATOM 1745 O O . GLU A 1 215 ? -8.952 -2.392 33.466 1.00 76.50 215 GLU A O 1
ATOM 1750 N N . GLY A 1 216 ? -9.071 -0.736 31.957 1.00 78.12 216 GLY A N 1
ATOM 1751 C CA . GLY A 1 216 ? -8.809 0.345 32.905 1.00 78.12 216 GLY A CA 1
ATOM 1752 C C . GLY A 1 216 ? -7.387 0.313 33.458 1.00 78.12 216 GLY A C 1
ATOM 1753 O O . GLY A 1 216 ? -7.196 0.501 34.654 1.00 78.12 216 GLY A O 1
ATOM 1754 N N . GLN A 1 217 ? -6.401 0.012 32.609 1.00 78.19 217 GLN A N 1
ATOM 1755 C CA . GLN A 1 217 ? -5.016 -0.186 33.038 1.00 78.19 217 GLN A CA 1
ATOM 1756 C C . GLN A 1 217 ? -4.000 0.404 32.061 1.00 78.19 217 GLN A C 1
ATOM 1758 O O . GLN A 1 217 ? -4.250 0.528 30.859 1.00 78.19 217 GLN A O 1
ATOM 1763 N N . GLU A 1 218 ? -2.809 0.724 32.554 1.00 71.69 218 GLU A N 1
ATOM 1764 C CA . GLU A 1 218 ? -1.647 0.978 31.709 1.00 71.69 218 GLU A CA 1
ATOM 1765 C C . GLU A 1 218 ? -1.029 -0.309 31.125 1.00 71.69 218 GLU A C 1
ATOM 1767 O O . GLU A 1 218 ? -0.885 -1.340 31.778 1.00 71.69 218 GLU A O 1
ATOM 1772 N N . ILE A 1 219 ? -0.558 -0.214 29.886 1.00 72.12 219 ILE A N 1
ATOM 1773 C CA . ILE A 1 219 ? 0.313 -1.185 29.229 1.00 72.12 219 ILE A CA 1
ATOM 1774 C C . ILE A 1 219 ? 1.619 -0.448 28.920 1.00 72.12 219 ILE A C 1
ATOM 1776 O O . ILE A 1 219 ? 1.674 0.365 27.998 1.00 72.12 219 I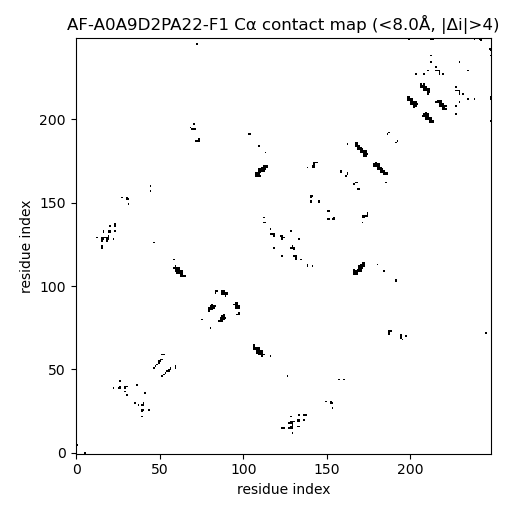LE A O 1
ATOM 1780 N N . MET A 1 220 ? 2.666 -0.693 29.713 1.00 66.31 220 MET A N 1
ATOM 1781 C CA . MET A 1 220 ? 3.962 -0.016 29.570 1.00 66.31 220 MET A CA 1
ATOM 1782 C C . MET A 1 220 ? 5.081 -0.964 29.158 1.00 66.31 220 MET A C 1
ATOM 1784 O O . MET A 1 220 ? 5.215 -2.053 29.717 1.00 66.31 220 MET A O 1
ATOM 1788 N N . SER A 1 221 ? 5.970 -0.481 28.289 1.00 57.81 221 SER A N 1
ATOM 1789 C CA . SER A 1 221 ? 7.269 -1.122 28.051 1.00 57.81 221 SER A CA 1
ATOM 1790 C C . SER A 1 221 ? 8.303 -0.809 29.152 1.00 57.81 221 SER A C 1
ATOM 1792 O O . SER A 1 221 ? 9.194 -1.616 29.404 1.00 57.81 221 SER A O 1
ATOM 1794 N N . ASN A 1 222 ? 8.165 0.322 29.864 1.00 59.88 222 ASN A N 1
ATOM 1795 C CA . ASN A 1 222 ? 9.073 0.745 30.937 1.00 59.88 222 ASN A CA 1
ATOM 1796 C C . ASN A 1 222 ? 8.306 1.197 32.195 1.00 59.88 222 ASN A C 1
ATOM 1798 O O . ASN A 1 222 ? 7.791 2.308 32.254 1.00 59.88 222 ASN A O 1
ATOM 1802 N N . ARG A 1 223 ? 8.280 0.359 33.239 1.00 59.66 223 ARG A N 1
ATOM 1803 C CA . ARG A 1 223 ? 7.490 0.583 34.471 1.00 59.66 223 ARG A CA 1
ATOM 1804 C C . ARG A 1 223 ? 8.031 1.670 35.416 1.00 59.66 223 ARG A C 1
ATOM 1806 O O . ARG A 1 223 ? 7.410 1.947 36.434 1.00 59.66 223 ARG A O 1
ATOM 1813 N N . SER A 1 224 ? 9.187 2.267 35.124 1.00 64.19 224 SER A N 1
ATOM 1814 C CA . SER A 1 224 ? 9.868 3.199 36.044 1.00 64.19 224 SER A CA 1
ATOM 1815 C C . SER A 1 224 ? 9.485 4.682 35.881 1.00 64.19 224 SER A C 1
ATOM 1817 O O . SER A 1 224 ? 9.866 5.507 36.712 1.00 64.19 224 SER A O 1
ATOM 1819 N N . GLY A 1 225 ? 8.728 5.055 34.842 1.00 61.22 225 GLY A N 1
ATOM 1820 C CA . GLY A 1 225 ? 8.350 6.453 34.593 1.00 61.22 225 GLY A CA 1
ATOM 1821 C C . GLY A 1 225 ? 7.066 6.887 35.309 1.00 61.22 225 GLY A C 1
ATOM 1822 O O . GLY A 1 225 ? 5.986 6.392 35.006 1.00 61.22 225 GLY A O 1
ATOM 1823 N N . LYS A 1 226 ? 7.165 7.885 36.200 1.00 57.62 226 LYS A N 1
ATOM 1824 C CA . LYS A 1 226 ? 6.050 8.408 37.023 1.00 57.62 226 LYS A CA 1
ATOM 1825 C C . LYS A 1 226 ? 4.914 9.106 36.253 1.00 57.62 226 LYS A C 1
ATOM 1827 O O . LYS A 1 226 ? 3.831 9.247 36.796 1.00 57.62 226 LYS A O 1
ATOM 1832 N N . LEU A 1 227 ? 5.140 9.554 35.016 1.00 55.12 227 LEU A N 1
ATOM 1833 C CA . LEU A 1 227 ? 4.141 10.267 34.191 1.00 55.12 227 LEU A CA 1
ATOM 1834 C C . LEU A 1 227 ? 3.223 9.329 33.383 1.00 55.12 227 LEU A C 1
ATOM 1836 O O . LEU A 1 227 ? 2.497 9.786 32.502 1.00 55.12 227 LEU A O 1
ATOM 1840 N N . MET A 1 228 ? 3.302 8.019 33.625 1.00 60.59 228 MET A N 1
ATOM 1841 C CA . MET A 1 228 ? 2.709 7.004 32.753 1.00 60.59 228 MET A CA 1
ATOM 1842 C C . MET A 1 228 ? 1.558 6.222 33.407 1.00 60.59 228 MET A C 1
ATOM 1844 O O . MET A 1 228 ? 0.840 5.515 32.700 1.00 60.59 228 MET A O 1
ATOM 1848 N N . THR A 1 229 ? 1.373 6.353 34.723 1.00 72.25 229 THR A N 1
ATOM 1849 C CA . THR A 1 229 ? 0.360 5.628 35.506 1.00 72.25 229 THR A CA 1
ATOM 1850 C C . THR A 1 229 ? -1.051 5.989 35.064 1.00 72.25 229 THR A C 1
ATOM 1852 O O . THR A 1 229 ? -1.319 7.149 34.739 1.00 72.25 229 THR A O 1
ATOM 1855 N N . TRP A 1 230 ? -1.945 5.003 35.055 1.00 75.31 230 TRP A N 1
ATOM 1856 C CA . TRP A 1 230 ? -3.363 5.235 34.822 1.00 75.31 230 TRP A CA 1
ATOM 1857 C C . TRP A 1 230 ? -3.938 6.235 35.836 1.00 75.31 230 TRP A C 1
ATOM 1859 O O . TRP A 1 230 ? -3.602 6.208 37.020 1.00 75.31 230 TRP A O 1
ATOM 1869 N N . ASP A 1 231 ? -4.806 7.123 35.355 1.00 83.19 231 ASP A N 1
ATOM 1870 C CA . ASP A 1 231 ? -5.544 8.084 36.173 1.00 83.19 231 ASP A CA 1
ATOM 1871 C C . ASP A 1 231 ? -7.022 8.023 35.784 1.00 83.19 231 ASP A C 1
ATOM 1873 O O . ASP A 1 231 ? -7.382 8.309 34.637 1.00 83.19 231 ASP A O 1
ATOM 1877 N N . ASP A 1 232 ? -7.878 7.660 36.739 1.00 82.75 232 ASP A N 1
ATOM 1878 C CA . ASP A 1 232 ? -9.308 7.453 36.504 1.00 82.75 232 ASP A CA 1
ATOM 1879 C C . ASP A 1 232 ? -10.044 8.723 36.070 1.00 82.75 232 ASP A C 1
ATOM 1881 O O . ASP A 1 232 ? -10.984 8.645 35.273 1.00 82.75 232 ASP A O 1
ATOM 1885 N N . ASN A 1 233 ? -9.629 9.898 36.550 1.00 83.50 233 ASN A N 1
ATOM 1886 C CA . ASN A 1 233 ? -10.284 11.159 36.209 1.00 83.50 233 ASN A CA 1
ATOM 1887 C C . ASN A 1 233 ? -9.978 11.529 34.758 1.00 83.50 233 ASN A C 1
ATOM 1889 O O . ASN A 1 233 ? -10.892 11.766 33.963 1.00 83.50 233 ASN A O 1
ATOM 1893 N N . ILE A 1 234 ? -8.696 11.491 34.388 1.00 82.88 234 ILE A N 1
ATOM 1894 C CA . ILE A 1 234 ? -8.241 11.785 33.024 1.00 82.88 234 ILE A CA 1
ATOM 1895 C C . ILE A 1 234 ? -8.785 10.732 32.048 1.00 82.88 234 ILE A C 1
ATOM 1897 O O . ILE A 1 234 ? -9.261 11.064 30.957 1.00 82.88 234 ILE A O 1
ATOM 1901 N N . ALA A 1 235 ? -8.763 9.453 32.430 1.00 78.94 235 ALA A N 1
ATOM 1902 C CA . ALA A 1 235 ? -9.329 8.384 31.619 1.00 78.94 235 ALA A CA 1
ATOM 1903 C C . ALA A 1 235 ? -10.844 8.546 31.441 1.00 78.94 235 ALA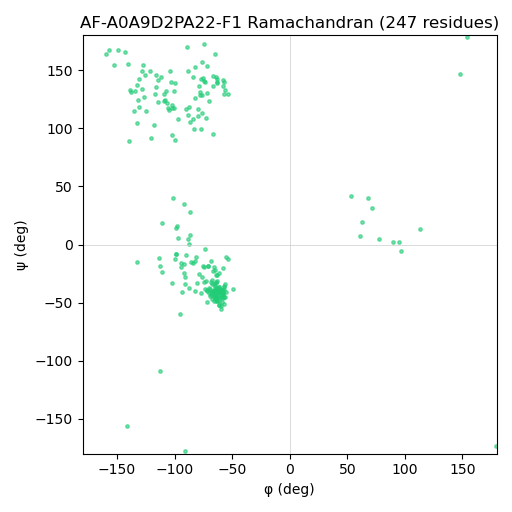 A C 1
ATOM 1905 O O . ALA A 1 235 ? -11.346 8.374 30.332 1.00 78.94 235 ALA A O 1
ATOM 1906 N N . SER A 1 236 ? -11.581 8.943 32.479 1.00 80.62 236 SER A N 1
ATOM 1907 C CA . SER A 1 236 ? -13.026 9.179 32.384 1.00 80.62 236 SER A CA 1
ATOM 1908 C C . SER A 1 236 ? -13.375 10.318 31.423 1.00 80.62 236 SER A C 1
ATOM 1910 O O . SER A 1 236 ? -14.345 10.211 30.668 1.00 80.62 236 SER A O 1
ATOM 1912 N N . GLU A 1 237 ? -12.586 11.393 31.390 1.00 82.62 237 GLU A N 1
ATOM 1913 C CA . GLU A 1 237 ? -12.760 12.467 30.404 1.00 82.62 237 GLU A CA 1
ATOM 1914 C C . GLU A 1 237 ? -12.498 11.982 28.974 1.00 82.62 237 GLU A C 1
ATOM 1916 O O . GLU A 1 237 ? -13.298 12.242 28.068 1.00 82.62 237 GLU A O 1
ATOM 1921 N N . HIS A 1 238 ? -11.433 11.203 28.772 1.00 74.81 238 HIS A N 1
ATOM 1922 C CA . HIS A 1 238 ? -11.165 10.578 27.479 1.00 74.81 238 HIS A CA 1
ATOM 1923 C C . HIS A 1 238 ? -12.270 9.588 27.077 1.00 74.81 238 HIS A C 1
ATOM 1925 O O . HIS A 1 238 ? -12.723 9.643 25.933 1.00 74.81 238 HIS A O 1
ATOM 1931 N N . LYS A 1 239 ? -12.787 8.759 27.999 1.00 75.19 239 LYS A N 1
ATOM 1932 C CA . LYS A 1 239 ? -13.940 7.873 27.747 1.00 75.19 239 LYS A CA 1
ATOM 1933 C C . LYS A 1 239 ? -15.169 8.664 27.331 1.00 75.19 239 LYS A C 1
ATOM 1935 O O . LYS A 1 239 ? -15.798 8.289 26.354 1.00 75.19 239 LYS A O 1
ATOM 1940 N N . LYS A 1 240 ? -15.481 9.784 27.993 1.00 77.81 240 LYS A N 1
ATOM 1941 C CA . LYS A 1 240 ? -16.605 10.663 27.611 1.00 77.81 240 LYS A CA 1
ATOM 1942 C C . LYS A 1 240 ? -16.449 11.254 26.209 1.00 77.81 240 LYS A C 1
ATOM 1944 O O . LYS A 1 240 ? -17.438 11.446 25.508 1.00 77.81 240 LYS A O 1
ATOM 1949 N N . LEU A 1 241 ? -15.228 11.587 25.792 1.00 70.31 241 LEU A N 1
ATOM 1950 C CA . LEU A 1 241 ? -14.966 12.069 24.432 1.00 70.31 241 LEU A CA 1
ATOM 1951 C C . LEU A 1 241 ? -15.081 10.944 23.400 1.00 70.31 241 LEU A C 1
ATOM 1953 O O . LEU A 1 241 ? -15.603 11.162 22.306 1.00 70.31 241 LEU A O 1
ATOM 1957 N N . LEU A 1 242 ? -14.611 9.747 23.748 1.00 60.12 242 LEU A N 1
ATOM 1958 C CA . LEU A 1 242 ? -14.664 8.580 22.879 1.00 60.12 242 LEU A CA 1
ATOM 1959 C C . LEU A 1 242 ? -16.087 8.011 22.776 1.00 60.12 242 LEU A C 1
ATOM 1961 O O . LEU A 1 242 ? -16.512 7.686 21.675 1.00 60.12 242 LEU A O 1
ATOM 1965 N N . SER A 1 243 ? -16.875 7.987 23.850 1.00 64.81 243 SER A N 1
ATOM 1966 C CA . SER A 1 243 ? -18.259 7.487 23.849 1.00 64.81 243 SER A CA 1
ATOM 1967 C C . SER A 1 243 ? -19.206 8.324 22.981 1.00 64.81 243 SER A C 1
ATOM 1969 O O . SER A 1 243 ? -20.208 7.826 22.475 1.00 64.81 243 SER A O 1
ATOM 1971 N N . LYS A 1 244 ? -18.852 9.588 22.706 1.00 64.62 244 LYS A N 1
ATOM 1972 C CA . LYS A 1 244 ? -19.524 10.412 21.682 1.00 64.62 244 LYS A CA 1
ATOM 1973 C C . LYS A 1 244 ? -19.313 9.893 20.255 1.00 64.62 244 LYS A C 1
ATOM 1975 O O . LYS A 1 244 ? -20.084 10.237 19.366 1.00 64.62 244 LYS A O 1
ATOM 1980 N N . ARG A 1 245 ? -18.247 9.122 20.015 1.00 51.22 245 ARG A N 1
ATOM 1981 C CA . ARG A 1 245 ? -17.840 8.598 18.698 1.00 51.22 245 ARG A CA 1
ATOM 1982 C C . ARG A 1 245 ? -18.017 7.081 18.569 1.00 51.22 245 ARG A C 1
ATOM 1984 O O . ARG A 1 245 ? -18.150 6.588 17.454 1.00 51.22 245 ARG A O 1
ATOM 1991 N N . PHE A 1 246 ? -18.031 6.350 19.679 1.00 46.94 246 PHE A N 1
ATOM 1992 C CA . PHE A 1 246 ? -18.122 4.893 19.736 1.00 46.94 246 PHE A CA 1
ATOM 1993 C C . PHE A 1 246 ? -19.208 4.506 20.747 1.00 46.94 246 PHE A C 1
ATOM 1995 O O . PHE A 1 246 ? -19.149 4.942 21.890 1.00 46.94 246 PHE A O 1
ATOM 2002 N N . LYS A 1 247 ? -20.209 3.715 20.336 1.00 49.22 247 LYS A N 1
ATOM 2003 C CA . LYS A 1 247 ? -21.389 3.437 21.177 1.00 49.22 247 LYS A CA 1
ATOM 2004 C C . LYS A 1 247 ? -21.118 2.541 22.393 1.00 49.22 247 LYS A C 1
ATOM 2006 O O . LYS A 1 247 ? -21.896 2.620 23.330 1.00 49.22 247 LYS A O 1
ATOM 2011 N N . ASP A 1 248 ? -20.014 1.790 22.409 1.00 50.62 248 ASP A N 1
ATOM 2012 C CA . ASP A 1 248 ? -19.690 0.830 23.473 1.00 50.62 248 ASP A CA 1
ATOM 2013 C C . ASP A 1 248 ? -18.183 0.868 23.818 1.00 50.62 248 ASP A C 1
ATOM 2015 O O . ASP A 1 248 ? -17.381 0.156 23.206 1.00 50.62 248 ASP A O 1
ATOM 2019 N N . ILE A 1 249 ? -17.792 1.730 24.768 1.00 47.88 249 ILE A N 1
ATOM 2020 C CA . ILE A 1 249 ? -16.447 1.804 25.389 1.00 47.88 249 ILE A CA 1
ATOM 2021 C C . ILE A 1 249 ? -16.587 1.732 26.905 1.00 47.88 249 ILE A C 1
ATOM 2023 O O . ILE A 1 249 ? -17.470 2.447 27.428 1.00 47.88 249 ILE A O 1
#

Solvent-accessible surface area (backbone atoms only — not comparable to full-atom values): 14977 Å² total; per-residue (Å²): 132,56,71,66,59,51,48,54,52,51,52,50,54,50,51,18,39,52,38,16,53,52,52,52,52,48,29,54,52,47,62,74,76,48,95,73,86,46,74,55,47,48,53,51,50,51,50,41,47,50,36,50,68,44,81,44,22,78,81,23,53,42,68,57,56,94,88,69,90,76,91,83,87,78,89,80,68,80,87,41,67,54,38,60,91,82,38,64,18,66,45,97,85,72,45,76,48,82,78,62,78,85,79,56,68,71,65,46,42,21,40,42,44,50,64,91,76,87,73,59,69,67,58,23,60,73,70,58,25,22,52,60,54,35,49,50,55,57,37,44,55,67,28,55,79,80,85,53,89,67,57,52,52,62,52,50,54,52,49,54,51,45,46,73,74,70,42,35,29,38,30,24,39,38,74,90,35,88,95,32,74,42,74,49,62,78,68,53,47,74,80,75,46,76,82,76,92,78,76,53,67,46,77,77,52,96,67,64,31,30,38,32,64,76,80,71,39,57,46,62,76,59,91,84,55,85,91,62,69,72,48,72,69,65,47,49,54,52,47,59,61,44,47,77,73,38,95,84,120

Organism: NCBI:txid2838632

Sequence (249 aa):
MNEVDRLIKSMNSWGFAVNARIAFNKFIKAIEKENGVTDEVQKIFNIIDDIVLGKEKEQFVVELTKNSRYYRARIINAEDDGDLSKGIGKTTEGKFQGYNEVNSREPLHIIDFASDKQFTRSETEFHGVGLGVFFSQLMLRYTEPVRDENAYKATQIISDYLRKTGIDGIAYRSFLALDGVNYTIFNSHPQKIRFCGSKVLLHKQANHSFWDFNEGQEIMSNRSGKLMTWDDNIASEHKKLLSKRFKDI

Mean predicted aligned error: 14.35 Å

Radius of gyration: 22.9 Å; Cα contacts (8 Å, |Δi|>4): 277; chains: 1; bounding box: 74×38×57 Å

pLDDT: mean 73.24, std 17.68, range [31.86, 95.31]

Foldseek 3Di:
DDPVVVVVVVVLLVQQLVVLVVLVVVCLVDLVPDDDQDPSNVLVLVLCCCCCVHDPVVVFWDFPDPPDADDDDDDDDPVQPQPLVRHWHADPVRDTDNDDLVPLADTATETELADQDDDDPVSSVVSVHNVNSNSVVLLVLVADDDDDPSSCSSVVSVQVSCVVVVHQWYWHDHNLDDVDIDIDGPDPPCSHDPHDPDWDWDDPDDQPWIQTLVVQFIDGPDPPDPVRGGDPVVSVVVVVVVCVRPVPD